Protein AF-A0A1Y1M6B6-F1 (afdb_monomer)

Structure (mmCIF, N/CA/C/O backbone):
data_AF-A0A1Y1M6B6-F1
#
_entry.id   AF-A0A1Y1M6B6-F1
#
loop_
_atom_site.group_PDB
_atom_site.id
_atom_site.type_symbol
_atom_site.label_atom_id
_atom_site.label_alt_id
_atom_site.label_comp_id
_atom_site.label_asym_id
_atom_site.label_entity_id
_atom_site.label_seq_id
_atom_site.pdbx_PDB_ins_code
_atom_site.Cartn_x
_atom_site.Cartn_y
_atom_site.Cartn_z
_atom_site.occupancy
_atom_site.B_iso_or_equiv
_atom_site.auth_seq_id
_atom_site.auth_comp_id
_atom_site.auth_asym_id
_atom_site.auth_atom_id
_atom_site.pdbx_PDB_model_num
ATOM 1 N N . ALA A 1 1 ? 0.554 -7.345 11.370 1.00 62.19 1 ALA A N 1
ATOM 2 C CA . ALA A 1 1 ? -0.057 -7.964 10.173 1.00 62.19 1 ALA A CA 1
ATOM 3 C C . ALA A 1 1 ? -1.518 -8.320 10.445 1.00 62.19 1 ALA A C 1
ATOM 5 O O . ALA A 1 1 ? -2.367 -7.979 9.634 1.00 62.19 1 ALA A O 1
ATOM 6 N N . GLU A 1 2 ? -1.803 -8.865 11.628 1.00 80.81 2 GLU A N 1
ATOM 7 C CA . GLU A 1 2 ? -3.117 -9.325 12.109 1.00 80.81 2 GLU A CA 1
ATOM 8 C C . GLU A 1 2 ? -4.292 -8.359 11.904 1.00 80.81 2 GLU A C 1
ATOM 10 O O . GLU A 1 2 ? -5.318 -8.772 11.378 1.00 80.81 2 GLU A O 1
ATOM 15 N N . VAL A 1 3 ? -4.135 -7.061 12.201 1.00 86.25 3 VAL A N 1
ATOM 16 C CA . VAL A 1 3 ? -5.210 -6.061 12.009 1.00 86.25 3 VAL A CA 1
ATOM 17 C C . VAL A 1 3 ? -5.764 -6.062 10.581 1.00 86.25 3 VAL A C 1
ATOM 19 O O . VAL A 1 3 ? -6.966 -5.923 10.380 1.00 86.25 3 VAL A O 1
ATOM 22 N N . ASN A 1 4 ? -4.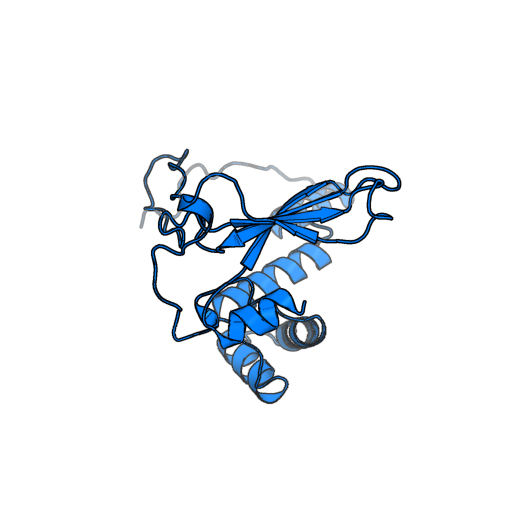896 -6.218 9.574 1.00 90.19 4 ASN A N 1
ATOM 23 C CA . ASN A 1 4 ? -5.351 -6.258 8.186 1.00 90.19 4 ASN A CA 1
ATOM 24 C C . ASN A 1 4 ? -5.811 -7.649 7.743 1.00 90.19 4 ASN A C 1
ATOM 26 O O . ASN A 1 4 ? -6.546 -7.719 6.767 1.00 90.19 4 ASN A O 1
ATOM 30 N N . SER A 1 5 ? -5.437 -8.723 8.443 1.00 89.19 5 SER A N 1
ATOM 31 C CA . SER A 1 5 ? -6.024 -10.048 8.216 1.00 89.19 5 SER A CA 1
ATOM 32 C C . SER A 1 5 ? -7.504 -10.050 8.600 1.00 89.19 5 SER A C 1
ATOM 34 O O . SER A 1 5 ? -8.328 -10.435 7.779 1.00 89.19 5 SER A O 1
ATOM 36 N N . PHE A 1 6 ? -7.835 -9.514 9.783 1.00 91.25 6 PHE A N 1
ATOM 37 C CA . PHE A 1 6 ? -9.220 -9.268 10.204 1.00 91.25 6 PHE A CA 1
ATOM 38 C C . PHE A 1 6 ? -9.939 -8.356 9.200 1.00 91.25 6 PHE A C 1
ATOM 40 O O . PHE A 1 6 ? -10.908 -8.755 8.571 1.00 91.25 6 PHE A O 1
ATOM 47 N N . ALA A 1 7 ? -9.358 -7.186 8.907 1.00 92.56 7 ALA A N 1
ATOM 48 C CA . ALA A 1 7 ? -9.945 -6.244 7.954 1.00 92.56 7 ALA A CA 1
ATOM 49 C C . ALA A 1 7 ? -10.243 -6.843 6.571 1.00 92.56 7 ALA A C 1
ATOM 51 O O . ALA A 1 7 ? -11.241 -6.493 5.944 1.00 92.56 7 ALA A O 1
ATOM 52 N N . LYS A 1 8 ? -9.366 -7.726 6.078 1.00 92.31 8 LYS A N 1
ATOM 53 C CA . LYS A 1 8 ? -9.531 -8.396 4.786 1.00 92.31 8 LYS A CA 1
ATOM 54 C C . LYS A 1 8 ? -10.763 -9.299 4.775 1.00 92.31 8 LYS A C 1
ATOM 56 O O . LYS A 1 8 ? -11.469 -9.282 3.771 1.00 92.31 8 LYS A O 1
ATOM 61 N N . ALA A 1 9 ? -11.006 -10.049 5.850 1.00 91.19 9 ALA A N 1
ATOM 62 C CA . ALA A 1 9 ? -12.159 -10.941 5.970 1.00 91.19 9 ALA A CA 1
ATOM 63 C C . ALA A 1 9 ? -13.484 -10.163 5.999 1.00 91.19 9 ALA A C 1
ATOM 65 O O . ALA A 1 9 ? -14.456 -10.572 5.375 1.00 91.19 9 ALA A O 1
ATOM 66 N N . ASP A 1 10 ? -13.484 -8.991 6.630 1.00 92.38 10 ASP A N 1
ATOM 67 C CA . ASP A 1 10 ? -14.667 -8.140 6.785 1.00 92.38 10 ASP A CA 1
ATOM 68 C C . ASP A 1 10 ? -14.803 -7.046 5.705 1.00 92.38 10 ASP A C 1
ATOM 70 O O . ASP A 1 10 ? -15.591 -6.108 5.836 1.00 92.38 10 ASP A O 1
ATOM 74 N N . GLY A 1 11 ? -14.020 -7.119 4.623 1.00 92.06 11 GLY A N 1
ATOM 75 C CA . GLY A 1 11 ? -14.162 -6.237 3.460 1.00 92.06 11 GLY A CA 1
ATOM 76 C C . GLY A 1 11 ? -13.746 -4.776 3.685 1.00 92.06 11 GLY A C 1
ATOM 77 O O . GLY A 1 11 ? -14.210 -3.878 2.975 1.00 92.06 11 GLY A O 1
ATOM 78 N N . PHE A 1 12 ? -12.862 -4.491 4.641 1.00 91.62 12 PHE A N 1
ATOM 79 C CA . PHE A 1 12 ? -12.286 -3.158 4.835 1.00 91.62 12 PHE A CA 1
ATOM 80 C C . PHE A 1 12 ? -10.756 -3.160 4.785 1.00 91.62 12 PHE A C 1
ATOM 82 O O . PHE A 1 12 ? -10.093 -4.190 4.756 1.00 91.62 12 PHE A O 1
ATOM 89 N N . GLY A 1 13 ? -10.156 -1.971 4.716 1.00 94.00 13 GLY A N 1
ATOM 90 C CA . GLY A 1 13 ? -8.705 -1.796 4.731 1.00 94.00 13 GLY A CA 1
ATOM 91 C C . GLY A 1 13 ? -8.300 -0.789 5.796 1.00 94.00 13 GLY A C 1
ATOM 92 O O . GLY A 1 13 ? -8.822 0.330 5.815 1.00 94.00 13 GLY A O 1
ATOM 93 N N . ILE A 1 14 ? -7.346 -1.157 6.653 1.00 95.12 14 ILE A N 1
ATOM 94 C CA . ILE A 1 14 ? -6.815 -0.276 7.696 1.00 95.12 14 ILE A CA 1
ATOM 95 C C . ILE A 1 14 ? -5.382 0.122 7.351 1.00 95.12 14 ILE A C 1
ATOM 97 O O . ILE A 1 14 ? -4.502 -0.707 7.105 1.00 95.12 14 ILE A O 1
ATOM 101 N N . ILE A 1 15 ? -5.121 1.426 7.374 1.00 94.50 15 ILE A N 1
ATOM 102 C CA . ILE A 1 15 ? -3.781 1.985 7.216 1.00 94.50 15 ILE A CA 1
ATOM 103 C C . ILE A 1 15 ? -3.341 2.693 8.493 1.00 94.50 15 ILE A C 1
ATOM 105 O O . ILE A 1 15 ? -4.130 3.326 9.192 1.00 94.50 15 ILE A O 1
ATOM 109 N N . LYS A 1 16 ? -2.042 2.618 8.766 1.00 93.69 16 LYS A N 1
ATOM 110 C CA . LYS A 1 16 ? -1.377 3.436 9.778 1.00 93.69 16 LYS A CA 1
ATOM 111 C C . LYS A 1 16 ? -1.139 4.828 9.193 1.00 93.69 16 LYS A C 1
ATOM 113 O O . LYS A 1 16 ? -0.497 4.941 8.149 1.00 93.69 16 LYS A O 1
ATOM 118 N N . ALA A 1 17 ? -1.689 5.859 9.828 1.00 90.62 17 ALA A N 1
ATOM 119 C CA . ALA A 1 17 ? -1.617 7.240 9.353 1.00 90.62 17 ALA A CA 1
ATOM 120 C C . ALA A 1 17 ? -0.435 7.984 9.970 1.00 90.62 17 ALA A C 1
ATOM 122 O O . ALA A 1 17 ? 0.520 8.323 9.281 1.00 90.62 17 ALA A O 1
ATOM 123 N N . ASN A 1 18 ? -0.502 8.177 11.286 1.00 88.75 18 ASN A N 1
ATOM 124 C CA . ASN A 1 18 ? 0.493 8.881 12.078 1.00 88.75 18 ASN A CA 1
ATOM 125 C C . ASN A 1 18 ? 0.968 7.955 13.191 1.00 88.75 18 ASN A C 1
ATOM 127 O O . ASN A 1 18 ? 0.197 7.138 13.703 1.00 88.75 18 ASN A O 1
ATOM 131 N N . GLY A 1 19 ? 2.231 8.086 13.568 1.00 89.62 19 GLY A N 1
ATOM 132 C CA . GLY A 1 19 ? 2.802 7.296 14.638 1.00 89.62 19 GLY A CA 1
ATOM 133 C C . GLY A 1 19 ? 3.995 7.976 15.268 1.00 89.62 19 GLY A C 1
ATOM 134 O O . GLY A 1 19 ? 4.810 8.551 14.556 1.00 89.62 19 GLY A O 1
ATOM 135 N N . VAL A 1 20 ? 4.090 7.878 16.585 1.00 90.88 20 VAL A N 1
ATOM 136 C CA . VAL A 1 20 ? 5.253 8.289 17.364 1.00 90.88 20 VAL A CA 1
ATOM 137 C C . VAL A 1 20 ? 5.533 7.149 18.332 1.00 90.88 20 VAL A C 1
ATOM 139 O O . VAL A 1 20 ? 4.656 6.783 19.109 1.00 90.88 20 VAL A O 1
ATOM 142 N N . ILE A 1 21 ? 6.725 6.566 18.265 1.00 88.94 21 ILE A N 1
ATOM 143 C CA . ILE A 1 21 ? 7.193 5.605 19.265 1.00 88.94 21 ILE A CA 1
ATOM 144 C C . ILE A 1 21 ? 8.262 6.314 20.076 1.00 88.94 21 ILE A C 1
ATOM 146 O O . ILE A 1 21 ? 9.198 6.866 19.497 1.00 88.94 21 ILE A O 1
ATOM 150 N N . ARG A 1 22 ? 8.109 6.315 21.394 1.00 88.44 22 ARG A N 1
ATOM 151 C CA . ARG A 1 22 ? 9.087 6.862 22.328 1.00 88.44 22 ARG A CA 1
ATOM 152 C C . ARG A 1 22 ? 9.243 5.879 23.487 1.00 88.44 22 ARG A C 1
ATOM 154 O O . ARG A 1 22 ? 8.292 5.721 24.250 1.00 88.44 22 ARG A O 1
ATOM 161 N N . PRO A 1 23 ? 10.387 5.187 23.603 1.00 83.25 23 PRO A N 1
ATOM 162 C CA . PRO A 1 23 ? 10.665 4.333 24.754 1.00 83.25 23 PRO A CA 1
ATOM 163 C C . PRO A 1 23 ? 10.562 5.130 26.061 1.00 83.25 23 PRO A C 1
ATOM 165 O O . PRO A 1 23 ? 11.016 6.270 26.116 1.00 83.25 23 PRO A O 1
ATOM 168 N N . GLY A 1 24 ? 9.926 4.560 27.088 1.00 83.19 24 GLY A N 1
ATOM 169 C CA . GLY A 1 24 ? 9.744 5.215 28.394 1.00 83.19 24 GLY A CA 1
ATOM 170 C C . GLY A 1 24 ? 8.811 6.434 28.396 1.00 83.19 24 GLY A C 1
ATOM 171 O O . GLY A 1 24 ? 8.630 7.067 29.430 1.00 83.19 24 GLY A O 1
ATOM 172 N N . GLN A 1 25 ? 8.202 6.775 27.258 1.00 91.25 25 GLN A N 1
ATOM 173 C CA . GLN A 1 25 ? 7.242 7.868 27.121 1.00 91.25 25 GLN A CA 1
ATOM 174 C C . GLN A 1 25 ? 5.982 7.382 26.400 1.00 91.25 25 GLN A C 1
ATOM 176 O O . GLN A 1 25 ? 5.893 6.254 25.913 1.00 91.25 25 GLN A O 1
ATOM 181 N N . ARG A 1 26 ? 4.994 8.273 26.282 1.00 90.69 26 ARG A N 1
ATOM 182 C CA . ARG A 1 26 ? 3.782 8.004 25.510 1.00 90.69 26 ARG A CA 1
ATOM 183 C C . ARG A 1 26 ? 4.120 7.680 24.054 1.00 90.69 26 ARG A C 1
ATOM 185 O O . ARG A 1 26 ? 4.584 8.537 23.297 1.00 90.69 26 ARG A O 1
ATOM 192 N N . SER A 1 27 ? 3.792 6.458 23.655 1.00 93.38 27 SER A N 1
ATOM 193 C CA . SER A 1 27 ? 3.827 5.985 22.274 1.00 93.38 27 SER A CA 1
ATOM 194 C C . SER A 1 27 ? 2.412 5.930 21.706 1.00 93.38 27 SER A C 1
ATOM 196 O O . SER A 1 27 ? 1.447 5.646 22.411 1.00 93.38 27 SER A O 1
ATOM 198 N N . 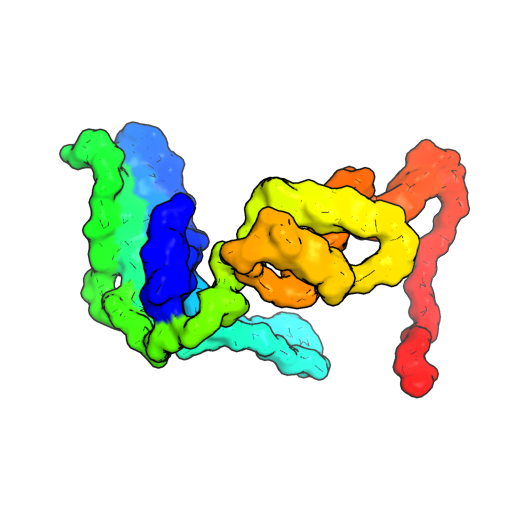ARG A 1 28 ? 2.257 6.242 20.420 1.00 93.81 28 ARG A N 1
ATOM 199 C CA . ARG A 1 28 ? 0.951 6.436 19.787 1.00 93.81 28 ARG A CA 1
ATOM 200 C C . ARG A 1 28 ? 0.957 6.034 18.325 1.00 93.81 28 ARG A C 1
ATOM 202 O O . ARG A 1 28 ? 1.838 6.440 17.571 1.00 93.81 28 ARG A O 1
ATOM 209 N N . TYR A 1 29 ? -0.106 5.368 17.895 1.00 94.00 29 TYR A N 1
ATOM 210 C CA . TYR A 1 29 ? -0.449 5.123 16.502 1.00 94.00 29 TYR A CA 1
ATOM 211 C C . TYR A 1 29 ? -1.882 5.517 16.203 1.00 94.00 29 TYR A C 1
ATOM 213 O O . TYR A 1 29 ? -2.784 5.273 16.991 1.00 94.00 29 TYR A O 1
ATOM 221 N N . VAL A 1 30 ? -2.102 6.079 15.020 1.00 95.56 30 VAL A N 1
ATOM 222 C CA . VAL A 1 30 ? -3.443 6.289 14.480 1.00 95.56 30 VAL A CA 1
ATOM 223 C C . VAL A 1 30 ? -3.669 5.292 13.358 1.00 95.56 30 VAL A C 1
ATOM 225 O O . VAL A 1 30 ? -2.985 5.335 12.330 1.00 95.56 30 VAL A O 1
ATOM 228 N N . PHE A 1 31 ? -4.650 4.422 13.555 1.00 95.31 31 PHE A N 1
ATOM 229 C CA . PHE A 1 31 ? -5.209 3.577 12.513 1.00 95.31 31 PHE A CA 1
ATOM 230 C C . PHE A 1 31 ? -6.406 4.287 11.896 1.00 95.31 31 PHE A C 1
ATOM 232 O O . PHE A 1 31 ? -7.209 4.891 12.600 1.00 95.31 31 PHE A O 1
ATOM 239 N N . GLN A 1 32 ? -6.525 4.242 10.577 1.00 96.12 32 GLN A N 1
ATOM 240 C CA . GLN A 1 32 ? -7.644 4.848 9.865 1.00 96.12 32 GLN A CA 1
ATOM 241 C C . GLN A 1 32 ? -8.031 4.011 8.653 1.00 96.12 32 GLN A C 1
ATOM 243 O O . GLN A 1 32 ? -7.261 3.169 8.184 1.00 96.12 32 GLN A O 1
ATOM 248 N N . CYS A 1 33 ? -9.207 4.298 8.111 1.00 95.56 33 CYS A N 1
ATOM 249 C CA . CYS A 1 33 ? -9.694 3.658 6.901 1.00 95.56 33 CYS A CA 1
ATOM 250 C C . CYS A 1 33 ? -8.760 3.966 5.717 1.00 95.56 33 CYS A C 1
ATOM 252 O O . CYS A 1 33 ? -8.285 5.092 5.548 1.00 95.56 33 CYS A O 1
ATOM 254 N N . ASP A 1 34 ? -8.512 3.002 4.836 1.00 94.44 34 ASP A N 1
ATOM 255 C CA . ASP A 1 34 ? -7.701 3.222 3.634 1.00 94.44 34 ASP A CA 1
ATOM 256 C C . ASP A 1 34 ? -8.360 4.175 2.612 1.00 94.44 34 ASP A C 1
ATOM 258 O O . ASP A 1 34 ? -7.677 4.703 1.724 1.00 94.44 34 ASP A O 1
ATOM 262 N N . ARG A 1 35 ? -9.666 4.436 2.776 1.00 94.69 35 ARG A N 1
ATOM 263 C CA . ARG A 1 35 ? -10.469 5.444 2.061 1.00 94.69 35 ARG A CA 1
ATOM 264 C C . ARG A 1 35 ? -10.614 6.769 2.828 1.00 94.69 35 ARG A C 1
ATOM 266 O O . ARG A 1 35 ? -11.416 7.613 2.427 1.00 94.69 35 ARG A O 1
ATOM 273 N N . TYR A 1 36 ? -9.836 6.976 3.897 1.00 95.69 36 TYR A N 1
ATOM 274 C CA . TYR A 1 36 ? -9.952 8.137 4.785 1.00 95.69 36 TYR A CA 1
ATOM 275 C C . TYR A 1 36 ? -9.718 9.497 4.099 1.00 95.69 36 TYR A C 1
ATOM 277 O O . TYR A 1 36 ? -8.732 9.729 3.374 1.00 95.69 36 TYR A O 1
ATOM 285 N N . GLY A 1 37 ? -10.590 10.441 4.448 1.00 94.25 37 GLY A N 1
ATOM 286 C CA . GLY A 1 37 ? -10.590 11.832 4.018 1.00 94.25 37 GLY A CA 1
ATOM 287 C C . GLY A 1 37 ? -11.094 12.013 2.592 1.00 94.25 37 GLY A C 1
ATOM 288 O O . GLY A 1 37 ? -11.628 11.096 1.979 1.00 94.25 37 GLY A O 1
ATOM 289 N N . THR A 1 38 ? -10.901 13.208 2.048 1.00 92.56 38 THR A N 1
ATOM 290 C CA . THR A 1 38 ? -11.284 13.563 0.678 1.00 92.56 38 THR A CA 1
ATOM 291 C C . THR A 1 38 ? -10.075 13.582 -0.254 1.00 92.56 38 THR A C 1
ATOM 293 O O . THR A 1 38 ? -8.908 13.590 0.170 1.00 92.56 38 THR A O 1
ATOM 296 N N . GLN A 1 39 ? -10.345 13.533 -1.558 1.00 87.31 39 GLN A N 1
ATOM 297 C CA . GLN A 1 39 ? -9.323 13.750 -2.572 1.00 87.31 39 GLN A CA 1
ATOM 298 C C . GLN A 1 39 ? -8.689 15.132 -2.378 1.00 87.31 39 GLN A C 1
ATOM 300 O O . GLN A 1 39 ? -9.385 16.139 -2.336 1.00 87.31 39 GLN A O 1
ATOM 305 N N . ARG A 1 40 ? -7.353 15.180 -2.285 1.00 83.56 40 ARG A N 1
ATOM 306 C CA . ARG A 1 40 ? -6.637 16.461 -2.274 1.00 83.56 40 ARG A CA 1
ATOM 307 C C . ARG A 1 40 ? -6.782 17.142 -3.642 1.00 83.56 40 ARG A C 1
ATOM 309 O O . ARG A 1 40 ? -6.619 16.426 -4.643 1.00 83.56 40 ARG A O 1
ATOM 316 N N . PRO A 1 41 ? -6.993 18.471 -3.686 1.00 81.44 41 PRO A N 1
ATOM 317 C CA . PRO A 1 41 ? -6.946 19.238 -4.925 1.00 81.44 41 PRO A CA 1
ATOM 318 C C . PRO A 1 41 ? -5.652 18.953 -5.693 1.00 81.44 41 PRO A C 1
ATOM 320 O O . PRO A 1 41 ? -4.591 18.730 -5.095 1.00 81.44 41 PRO A O 1
ATOM 323 N N . GLY A 1 42 ? -5.748 18.887 -7.021 1.00 78.75 42 GLY A N 1
ATOM 324 C CA . GLY A 1 42 ? -4.567 18.773 -7.872 1.00 78.75 42 GLY A CA 1
ATOM 325 C C . GLY A 1 42 ? -3.760 20.071 -7.827 1.00 78.75 42 GLY A C 1
ATOM 326 O O . GLY A 1 42 ? -4.348 21.141 -7.795 1.00 78.75 42 GLY A O 1
ATOM 327 N N . ARG A 1 43 ? -2.424 19.972 -7.823 1.00 80.50 43 ARG A N 1
ATOM 328 C CA . ARG A 1 43 ? -1.523 21.134 -7.972 1.00 80.50 43 ARG A CA 1
ATOM 329 C C . ARG A 1 43 ? -1.017 21.336 -9.407 1.00 80.50 43 ARG A C 1
ATOM 331 O O . ARG A 1 43 ? -0.246 22.248 -9.650 1.00 80.50 43 ARG A O 1
ATOM 338 N N . GLY A 1 44 ? -1.372 20.436 -10.326 1.00 78.81 44 GLY A N 1
ATOM 339 C CA . GLY A 1 44 ? -0.955 20.509 -11.729 1.00 78.81 44 GLY A CA 1
ATOM 340 C C . GLY A 1 44 ? -1.990 21.215 -12.602 1.00 78.81 44 GLY A C 1
ATOM 341 O O . GLY A 1 44 ? -3.087 21.509 -12.136 1.00 78.81 44 GLY A O 1
ATOM 342 N N . ALA A 1 45 ? -1.674 21.366 -13.889 1.00 80.38 45 ALA A N 1
ATOM 343 C CA . ALA A 1 45 ? -2.468 22.073 -14.903 1.00 80.38 45 ALA A CA 1
ATOM 344 C C . ALA A 1 45 ? -3.872 21.491 -15.206 1.00 80.38 45 ALA A C 1
ATOM 346 O O . ALA A 1 45 ? -4.493 21.853 -16.194 1.00 80.38 45 ALA A O 1
ATOM 347 N N . GLY A 1 46 ? -4.381 20.540 -14.417 1.00 78.06 46 GLY A N 1
ATOM 348 C CA . GLY A 1 46 ? -5.741 20.008 -14.575 1.00 78.06 46 GLY A CA 1
ATOM 349 C C . GLY A 1 46 ? -5.980 19.103 -15.792 1.00 78.06 46 GLY A C 1
ATOM 350 O O . GLY A 1 46 ? -7.040 18.487 -15.860 1.00 78.06 46 GLY A O 1
ATOM 351 N N . ILE A 1 47 ? -4.992 18.931 -16.682 1.00 80.88 47 ILE A N 1
ATOM 352 C CA . ILE A 1 47 ? -5.087 18.152 -17.937 1.00 80.88 47 ILE A CA 1
ATOM 353 C C . ILE A 1 47 ? -5.635 16.731 -17.710 1.00 80.88 47 ILE A C 1
ATOM 355 O O . ILE A 1 47 ? -6.383 16.199 -18.525 1.00 80.88 47 ILE A O 1
ATOM 359 N N . ARG A 1 48 ? -5.312 16.103 -16.570 1.00 77.06 48 ARG A N 1
ATOM 360 C CA . ARG A 1 48 ? -5.839 14.784 -16.197 1.00 77.06 48 ARG A CA 1
ATOM 361 C C . ARG A 1 48 ? -6.655 14.846 -14.912 1.00 77.06 48 ARG A C 1
ATOM 363 O O . ARG A 1 48 ? -6.128 15.182 -13.849 1.00 77.06 48 ARG A O 1
ATOM 370 N N . LYS A 1 49 ? -7.901 14.359 -14.967 1.00 73.75 49 LYS A N 1
ATOM 371 C CA . LYS A 1 49 ? -8.703 14.086 -13.764 1.00 73.75 49 LYS A CA 1
ATOM 372 C C . LYS A 1 49 ? -8.010 13.024 -12.907 1.00 73.75 49 LYS A C 1
ATOM 374 O O . LYS A 1 49 ? -7.871 11.860 -13.295 1.00 73.75 49 LYS A O 1
ATOM 379 N N . ARG A 1 50 ? -7.567 13.423 -11.714 1.00 76.44 50 ARG A N 1
ATOM 380 C CA . ARG A 1 50 ? -6.996 12.505 -10.726 1.00 76.44 50 ARG A CA 1
ATOM 381 C C . ARG A 1 50 ? -8.113 11.631 -10.160 1.00 76.44 50 ARG A C 1
ATOM 383 O O . ARG A 1 50 ? -9.060 12.154 -9.586 1.00 76.44 50 ARG A O 1
ATOM 390 N N . LYS A 1 51 ? -7.979 10.310 -10.291 1.00 81.31 51 LYS A N 1
ATOM 391 C CA . LYS A 1 51 ? -8.843 9.345 -9.600 1.00 81.31 51 LYS A CA 1
ATOM 392 C C . LYS A 1 51 ? -8.302 9.112 -8.185 1.00 81.31 51 LYS A C 1
ATOM 394 O O . LYS A 1 51 ? -7.103 8.886 -8.011 1.00 81.31 51 LYS A O 1
ATOM 399 N N . SER A 1 52 ? -9.173 9.155 -7.183 1.00 85.94 52 SER A N 1
ATOM 400 C CA . SER A 1 52 ? -8.856 8.853 -5.785 1.00 85.94 52 SER A CA 1
ATOM 401 C C . SER A 1 52 ? -9.829 7.810 -5.252 1.00 85.94 52 SER A C 1
ATOM 403 O O . SER A 1 52 ? -11.001 7.822 -5.600 1.00 85.94 52 SER A O 1
ATOM 405 N N . ARG A 1 53 ? -9.345 6.923 -4.379 1.00 88.12 53 ARG A N 1
ATOM 406 C CA . ARG A 1 53 ? -10.183 5.940 -3.661 1.00 88.12 53 ARG A CA 1
ATOM 407 C C . ARG A 1 53 ? -10.818 6.518 -2.394 1.00 88.12 53 ARG A C 1
ATOM 409 O O . ARG A 1 53 ? -11.595 5.849 -1.726 1.00 88.12 53 ARG A O 1
ATOM 4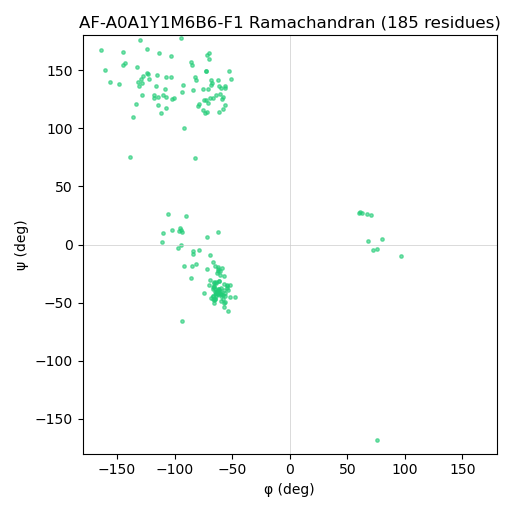16 N N . LYS A 1 54 ? -10.406 7.727 -2.018 1.00 92.44 54 LYS A N 1
ATOM 417 C CA . LYS A 1 54 ? -10.883 8.418 -0.826 1.00 92.44 54 LYS A CA 1
ATOM 418 C C . LYS A 1 54 ? -12.360 8.775 -0.975 1.00 92.44 54 LYS A C 1
ATOM 420 O O . LYS A 1 54 ? -12.707 9.432 -1.951 1.00 92.44 54 LYS A O 1
ATOM 425 N N . SER A 1 55 ? -13.183 8.376 -0.010 1.00 92.88 55 SER A N 1
ATOM 426 C CA . SER A 1 55 ? -14.648 8.514 -0.049 1.00 92.88 55 SER A CA 1
ATOM 427 C C . SER A 1 55 ? -15.194 9.554 0.932 1.00 92.88 55 SER A C 1
ATOM 429 O O . SER A 1 55 ? -16.391 9.586 1.193 1.00 92.88 55 SER A O 1
ATOM 431 N N . GLY A 1 56 ? -14.330 10.354 1.558 1.00 94.75 56 GLY A N 1
ATOM 432 C CA . GLY A 1 56 ? -14.721 11.222 2.671 1.00 94.75 56 GLY A CA 1
ATOM 433 C C . GLY A 1 56 ? -14.816 10.497 4.015 1.00 94.75 56 GLY A C 1
ATOM 434 O O . GLY A 1 56 ? -15.185 11.126 4.999 1.00 94.75 56 GLY A O 1
ATOM 435 N N . CYS A 1 57 ? -14.455 9.209 4.083 1.00 95.81 57 CYS A N 1
ATOM 436 C CA . CYS A 1 57 ? -14.515 8.425 5.316 1.00 95.81 57 CYS A CA 1
ATOM 437 C C . CYS A 1 57 ? -13.700 9.086 6.435 1.00 95.81 57 CYS A C 1
ATOM 439 O O . CYS A 1 57 ? -12.564 9.511 6.213 1.00 95.81 57 CYS A O 1
ATOM 441 N N . GLN A 1 58 ? -14.267 9.164 7.638 1.00 96.62 58 GLN A N 1
ATOM 442 C CA . GLN A 1 58 ? -13.611 9.767 8.800 1.00 96.62 58 GLN A CA 1
ATOM 443 C C . GLN A 1 58 ? -13.233 8.743 9.870 1.00 96.62 58 GLN A C 1
ATOM 445 O O . GLN A 1 58 ? -12.654 9.142 10.881 1.00 96.62 58 GLN A O 1
ATOM 450 N N . TRP A 1 59 ? -13.491 7.451 9.639 1.00 96.56 59 TRP A N 1
ATOM 451 C CA . TRP A 1 59 ? -13.174 6.396 10.595 1.00 96.56 59 TRP A CA 1
ATOM 452 C C . TRP A 1 59 ? -11.680 6.364 10.929 1.00 96.56 59 TRP A C 1
ATOM 454 O O . TRP A 1 59 ? -10.828 6.269 10.030 1.00 96.56 59 TRP A O 1
ATOM 464 N N . LYS A 1 60 ? -11.377 6.439 12.227 1.00 96.44 60 LYS A N 1
ATOM 465 C CA . LYS A 1 60 ? -10.036 6.256 12.782 1.00 96.44 60 LYS A CA 1
ATOM 466 C C . LYS A 1 60 ? -10.099 5.920 14.269 1.00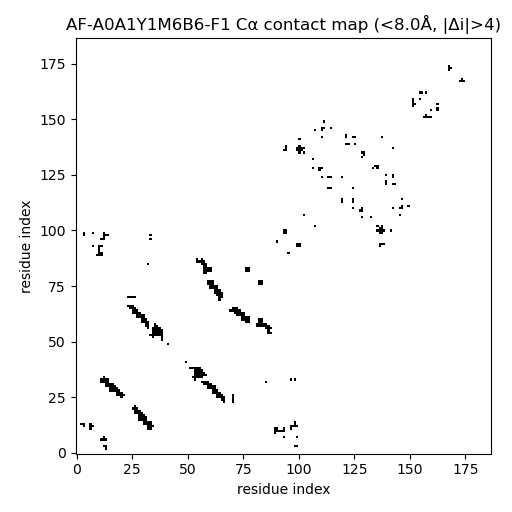 96.44 60 LYS A C 1
ATOM 468 O O . LYS A 1 60 ? -10.958 6.410 14.997 1.00 96.44 60 LYS A O 1
ATOM 473 N N . ILE A 1 61 ? -9.114 5.163 14.724 1.00 95.81 61 ILE A N 1
ATOM 474 C CA . ILE A 1 61 ? -8.920 4.770 16.119 1.00 95.81 61 ILE A CA 1
ATOM 475 C C . ILE A 1 61 ? -7.462 5.007 16.509 1.00 95.81 61 ILE A C 1
ATOM 477 O O . ILE A 1 61 ? -6.572 5.024 15.648 1.00 95.81 61 ILE A O 1
ATOM 481 N N . VAL A 1 62 ? -7.205 5.250 17.791 1.00 95.44 62 VAL A N 1
ATOM 482 C CA . VAL A 1 62 ? -5.846 5.435 18.293 1.00 95.44 62 VAL A CA 1
ATOM 483 C C . VAL A 1 62 ? -5.417 4.229 19.119 1.00 95.44 62 VAL A C 1
ATOM 485 O O . VAL A 1 62 ? -6.174 3.755 19.955 1.00 95.44 62 VAL A O 1
ATOM 488 N N . ALA A 1 63 ? -4.208 3.732 18.873 1.00 94.62 63 ALA A N 1
ATOM 489 C CA . ALA A 1 63 ? -3.516 2.821 19.772 1.00 94.62 63 ALA A CA 1
ATOM 490 C C . ALA A 1 63 ? -2.465 3.620 20.542 1.00 94.62 63 ALA A C 1
ATOM 492 O O . ALA A 1 63 ? -1.641 4.293 19.922 1.00 94.62 63 ALA A O 1
ATOM 493 N N . GLU A 1 64 ? -2.492 3.579 21.867 1.00 93.94 64 GLU A N 1
ATOM 494 C CA . GLU A 1 64 ? -1.568 4.321 22.723 1.00 93.94 64 GLU A CA 1
ATOM 495 C C . GLU A 1 64 ? -0.974 3.405 23.785 1.00 93.94 64 GLU A C 1
ATOM 497 O O . GLU A 1 64 ? -1.688 2.607 24.388 1.00 93.94 64 GLU A O 1
ATOM 502 N N . ALA A 1 65 ? 0.329 3.535 24.002 1.00 93.50 65 ALA A N 1
ATOM 503 C CA . ALA A 1 65 ? 1.045 2.925 25.109 1.00 93.50 65 ALA A CA 1
ATOM 504 C C . ALA A 1 65 ? 1.555 4.048 26.012 1.00 93.50 65 ALA A C 1
ATOM 506 O O . ALA A 1 65 ? 2.177 5.003 25.534 1.00 93.50 65 ALA A O 1
ATOM 507 N N . LEU A 1 66 ? 1.229 3.958 27.295 1.00 91.31 66 LEU A N 1
ATOM 508 C CA . LEU A 1 66 ? 1.427 5.006 28.286 1.00 91.31 66 LEU A CA 1
ATOM 509 C C . LEU A 1 66 ? 2.418 4.510 29.350 1.00 91.31 66 LEU A C 1
ATOM 511 O O . LEU A 1 66 ? 2.299 3.374 29.794 1.00 91.31 66 LEU A O 1
ATOM 515 N N . PRO A 1 67 ? 3.405 5.297 29.798 1.00 89.75 67 PRO A N 1
ATOM 516 C CA . PRO A 1 67 ? 4.268 4.862 30.899 1.00 89.75 67 PRO A CA 1
ATOM 517 C C . PRO A 1 67 ? 3.461 4.470 32.143 1.00 89.75 67 PRO A C 1
ATOM 519 O O . PRO A 1 67 ? 3.780 3.484 32.801 1.00 89.75 67 PRO A O 1
ATOM 522 N N . GLU A 1 68 ? 2.355 5.177 32.389 1.00 89.00 68 GLU A N 1
ATOM 523 C CA . GLU A 1 68 ? 1.458 4.969 33.525 1.00 89.00 68 GLU A CA 1
ATOM 524 C C . GLU A 1 68 ? 0.775 3.592 33.520 1.00 89.00 68 GLU A C 1
ATOM 526 O O . GLU A 1 68 ? 0.405 3.097 34.579 1.00 89.00 68 GLU A O 1
ATOM 531 N N . ASN A 1 69 ? 0.618 2.949 32.354 1.00 87.25 69 ASN A N 1
ATOM 532 C CA . ASN A 1 69 ? 0.049 1.601 32.238 1.00 87.25 69 ASN A CA 1
ATOM 533 C C . ASN A 1 69 ? 1.110 0.528 31.943 1.00 87.25 69 ASN A C 1
ATOM 535 O O . ASN A 1 69 ? 0.816 -0.483 31.304 1.00 87.25 69 ASN A O 1
ATOM 539 N N . GLY A 1 70 ? 2.361 0.773 32.344 1.00 86.94 70 GLY A N 1
ATOM 540 C CA . GLY A 1 70 ? 3.470 -0.142 32.077 1.00 86.94 70 GLY A CA 1
ATOM 541 C C . GLY A 1 70 ? 3.824 -0.237 30.591 1.00 86.94 70 GLY A C 1
ATOM 542 O O . GLY A 1 70 ? 4.342 -1.254 30.141 1.00 86.94 70 GLY A O 1
ATOM 543 N N . SER A 1 71 ? 3.535 0.807 29.805 1.00 86.81 71 SER A N 1
ATOM 544 C CA . SER A 1 71 ? 3.708 0.830 28.344 1.00 86.81 71 SER A CA 1
ATOM 545 C C . SER A 1 71 ? 2.888 -0.229 27.595 1.00 86.81 71 SER A C 1
ATOM 547 O O . SER A 1 71 ? 3.246 -0.630 26.484 1.00 86.81 71 SER A O 1
ATOM 549 N N . GLN A 1 72 ? 1.757 -0.660 28.159 1.00 91.50 72 GLN A N 1
ATOM 550 C CA . GLN A 1 72 ? 0.834 -1.569 27.490 1.00 91.50 72 GLN A CA 1
ATOM 551 C C . GLN A 1 72 ? 0.020 -0.834 26.415 1.00 91.50 72 GLN A C 1
ATOM 553 O O . GLN A 1 72 ? -0.537 0.243 26.644 1.00 91.50 72 GLN A O 1
ATOM 558 N N . TRP A 1 73 ? -0.098 -1.431 25.227 1.00 91.56 73 TRP A N 1
ATOM 559 C CA . TRP A 1 73 ? -0.914 -0.870 24.150 1.00 91.56 73 TRP A CA 1
ATOM 560 C C . TRP A 1 73 ? -2.407 -0.952 24.477 1.00 91.56 73 TRP A C 1
ATOM 562 O O . TRP A 1 73 ? -2.945 -2.027 24.720 1.00 91.56 73 TRP A O 1
ATOM 572 N N . THR A 1 74 ? -3.089 0.187 24.401 1.00 93.50 74 THR A N 1
ATOM 573 C CA . THR A 1 74 ? -4.543 0.314 24.555 1.00 93.50 74 THR A CA 1
ATOM 574 C C . THR A 1 74 ? -5.153 0.939 23.309 1.00 93.50 74 THR A C 1
ATOM 576 O O . THR A 1 74 ? -4.564 1.837 22.705 1.00 93.50 74 THR A O 1
ATOM 579 N N . LEU A 1 75 ? -6.336 0.473 22.906 1.00 93.75 75 LEU A N 1
ATOM 580 C CA . LEU A 1 75 ? -7.115 1.089 21.833 1.00 93.75 75 LEU A CA 1
ATOM 581 C C . LEU A 1 75 ? -8.117 2.074 22.427 1.00 93.75 75 LEU A C 1
ATOM 583 O O . LEU A 1 75 ? -8.841 1.753 23.365 1.00 93.75 75 LEU A O 1
ATOM 587 N N . ARG A 1 76 ? -8.167 3.283 21.871 1.00 93.25 76 ARG A N 1
ATOM 588 C CA . ARG A 1 76 ? -9.075 4.344 22.301 1.00 93.25 76 ARG A CA 1
ATOM 589 C C . ARG A 1 76 ? -9.791 4.960 21.111 1.00 93.25 76 ARG A C 1
ATOM 591 O O . ARG A 1 76 ? -9.205 5.224 20.057 1.00 93.25 76 ARG A O 1
ATOM 598 N N . HIS A 1 77 ? -11.070 5.239 21.311 1.00 94.25 77 HIS A N 1
ATOM 599 C CA . HIS A 1 77 ? -11.848 6.052 20.393 1.00 94.25 77 HIS A CA 1
ATOM 600 C C . HIS A 1 77 ? -11.444 7.525 20.508 1.00 94.25 77 HIS A C 1
ATOM 602 O O . HIS A 1 77 ? -11.045 8.005 21.569 1.00 94.25 77 HIS A O 1
ATOM 608 N N . PHE A 1 78 ? -11.556 8.263 19.405 1.00 92.88 78 PHE A N 1
ATOM 609 C CA . PHE A 1 78 ? -11.468 9.721 19.469 1.00 92.88 78 PHE A CA 1
ATOM 610 C C . PHE A 1 78 ? -12.749 10.292 20.099 1.00 92.88 78 PHE A C 1
ATOM 612 O O . PHE A 1 78 ? -13.812 9.724 19.860 1.00 92.88 78 PHE A O 1
ATOM 619 N N . PRO A 1 79 ? -12.696 11.437 20.806 1.00 92.81 79 PRO A N 1
ATOM 620 C CA . PRO A 1 79 ? -13.896 12.057 21.382 1.00 92.81 79 PRO A CA 1
ATOM 621 C C . PRO A 1 79 ? -14.976 12.377 20.339 1.00 92.81 79 PRO A C 1
ATOM 623 O O . PRO A 1 79 ? -16.167 12.268 20.600 1.00 92.81 79 PRO A O 1
ATOM 626 N N . ASN A 1 80 ? -14.557 12.740 19.125 1.00 94.38 80 ASN A N 1
ATOM 627 C CA . ASN A 1 80 ? -15.475 13.002 18.026 1.00 94.38 80 ASN A CA 1
ATOM 628 C C . ASN A 1 80 ? -16.033 11.689 17.449 1.00 94.38 80 ASN A C 1
ATOM 630 O O . ASN A 1 80 ? -15.300 10.907 16.832 1.00 94.38 80 ASN A O 1
ATOM 634 N N . THR A 1 81 ? -17.345 11.505 17.588 1.00 93.19 81 THR A N 1
ATOM 635 C CA . THR A 1 81 ? -18.103 10.320 17.155 1.00 93.19 81 THR A CA 1
ATOM 636 C C . THR A 1 81 ? -18.066 10.078 15.647 1.00 93.19 81 THR A C 1
ATOM 638 O O . THR A 1 81 ? -18.156 8.932 15.209 1.00 93.19 81 THR A O 1
ATOM 641 N N . LYS A 1 82 ? -17.800 11.107 14.826 1.00 92.94 82 LYS A N 1
ATOM 642 C CA . LYS A 1 82 ? -17.594 10.943 13.371 1.00 92.94 82 LYS A CA 1
ATOM 643 C C . LYS A 1 82 ? -16.435 9.998 13.033 1.00 92.94 82 LYS A C 1
ATOM 645 O O . LYS A 1 82 ? -16.354 9.488 11.920 1.00 92.94 82 LYS A O 1
ATOM 650 N N . HIS A 1 83 ? -15.519 9.767 13.974 1.00 95.88 83 HIS A N 1
ATOM 651 C CA . HIS A 1 83 ? -14.399 8.846 13.798 1.00 95.88 83 HIS A CA 1
ATOM 652 C C . HIS A 1 83 ? -14.737 7.384 14.095 1.00 95.88 83 HIS A C 1
ATOM 654 O O . HIS A 1 83 ? -13.888 6.524 13.873 1.00 95.88 83 HIS A O 1
ATOM 660 N N . HIS A 1 84 ? -15.940 7.089 14.587 1.00 94.56 84 HIS A N 1
ATOM 661 C CA . HIS A 1 84 ? -16.316 5.742 15.027 1.00 94.56 84 HIS A CA 1
ATOM 662 C C . HIS A 1 84 ? -16.973 4.925 13.918 1.00 94.56 84 HIS A C 1
ATOM 664 O O . HIS A 1 84 ? -16.998 3.703 14.006 1.00 94.56 84 HIS A O 1
ATOM 670 N N . GLN A 1 85 ? -17.463 5.578 12.861 1.00 92.69 85 GLN A N 1
ATOM 671 C CA . GLN A 1 85 ? -18.242 4.936 11.805 1.00 92.69 85 GLN A CA 1
ATOM 672 C C . GLN A 1 85 ? -17.622 5.128 10.419 1.00 92.69 85 GLN A C 1
ATOM 674 O O . GLN A 1 85 ? -17.029 6.163 10.100 1.00 92.69 85 GLN A O 1
ATOM 679 N N . HIS A 1 86 ? -17.788 4.110 9.577 1.00 94.12 86 HIS A N 1
ATOM 680 C CA . HIS A 1 86 ? -17.508 4.198 8.149 1.00 94.12 86 HIS A CA 1
ATOM 681 C C . HIS A 1 86 ? -18.696 4.830 7.420 1.00 94.12 86 HIS A C 1
ATOM 683 O O . HIS A 1 86 ? -19.846 4.559 7.741 1.00 94.12 86 HIS A O 1
ATOM 689 N N . ASN A 1 87 ? -18.419 5.631 6.389 1.00 94.75 87 ASN A N 1
ATOM 690 C CA . ASN A 1 87 ? -19.455 6.215 5.527 1.00 94.75 87 ASN A CA 1
ATOM 691 C C . ASN A 1 87 ? -19.712 5.394 4.251 1.00 94.75 87 ASN A C 1
ATOM 693 O O . ASN A 1 87 ? -20.277 5.895 3.283 1.00 94.75 87 ASN A O 1
ATOM 697 N N . HIS A 1 88 ? -19.214 4.163 4.208 1.00 93.50 88 HIS A N 1
ATOM 698 C CA . HIS A 1 88 ? -19.308 3.277 3.059 1.00 93.50 88 HIS A CA 1
ATOM 699 C C . HIS A 1 88 ? -19.473 1.838 3.539 1.00 93.50 88 HIS A C 1
ATOM 701 O O . HIS A 1 88 ? -19.014 1.481 4.624 1.00 93.50 88 HIS A O 1
ATOM 707 N N . LYS A 1 89 ? -20.080 1.004 2.694 1.00 93.94 89 LYS A N 1
ATOM 708 C CA . LYS A 1 89 ? -20.176 -0.437 2.933 1.00 93.94 89 LYS A CA 1
ATOM 709 C C . LYS A 1 89 ? -18.799 -1.114 2.791 1.00 93.94 89 LYS A C 1
ATOM 711 O O . LYS A 1 89 ? -17.907 -0.540 2.143 1.00 93.94 89 LYS A O 1
ATOM 716 N N . PRO A 1 90 ? -18.618 -2.312 3.371 1.00 94.56 90 PRO A N 1
ATOM 717 C CA . PRO A 1 90 ? -17.506 -3.195 3.037 1.00 94.56 90 PRO A CA 1
ATOM 718 C C . PRO A 1 90 ? -17.405 -3.464 1.529 1.00 94.56 90 PRO A C 1
ATOM 720 O O . PRO A 1 90 ? -18.408 -3.455 0.813 1.00 94.56 90 PRO A O 1
ATOM 723 N N . SER A 1 91 ? -16.189 -3.678 1.033 1.00 94.25 91 SER A N 1
ATOM 724 C CA . SER A 1 91 ? -15.947 -4.109 -0.346 1.00 94.25 91 SER A CA 1
ATOM 725 C C . SER A 1 91 ? -16.130 -5.617 -0.469 1.00 94.25 91 SER A C 1
ATOM 727 O O . SER A 1 91 ? -15.665 -6.356 0.390 1.00 94.25 91 SER A O 1
ATOM 729 N N . ALA A 1 92 ? -16.712 -6.066 -1.582 1.00 92.25 92 ALA A N 1
ATOM 730 C CA . ALA A 1 92 ? -16.837 -7.492 -1.890 1.00 92.25 92 ALA A CA 1
ATOM 731 C C . ALA A 1 92 ? -15.488 -8.164 -2.209 1.00 92.25 92 ALA A C 1
ATOM 733 O O . ALA A 1 92 ? -15.306 -9.342 -1.935 1.00 92.25 92 ALA A O 1
ATOM 734 N N . ASP A 1 93 ? -14.541 -7.414 -2.783 1.00 92.75 93 ASP A N 1
ATOM 735 C CA . ASP A 1 93 ? -13.230 -7.929 -3.179 1.00 92.75 93 ASP A CA 1
ATOM 736 C C . ASP A 1 93 ? -12.106 -7.222 -2.408 1.00 92.75 93 ASP A C 1
ATOM 738 O O . ASP A 1 93 ? -11.995 -5.987 -2.403 1.00 92.75 93 ASP A O 1
ATOM 742 N N . ALA A 1 94 ? -11.218 -8.016 -1.805 1.00 93.12 94 ALA A N 1
ATOM 743 C CA . ALA A 1 94 ? -10.009 -7.546 -1.141 1.00 93.12 94 ALA A CA 1
ATOM 744 C C . ALA A 1 94 ? -9.105 -6.727 -2.082 1.00 93.12 94 ALA A C 1
ATOM 746 O O . ALA A 1 94 ? -8.387 -5.829 -1.624 1.00 93.12 94 ALA A O 1
ATOM 747 N N . ALA A 1 95 ? -9.163 -6.966 -3.398 1.00 93.31 95 ALA A N 1
ATOM 748 C CA . ALA A 1 95 ? -8.406 -6.222 -4.399 1.00 93.31 95 ALA A CA 1
ATOM 749 C C . ALA A 1 95 ? -8.771 -4.728 -4.444 1.00 93.31 95 ALA A C 1
ATOM 751 O O . ALA A 1 95 ? -7.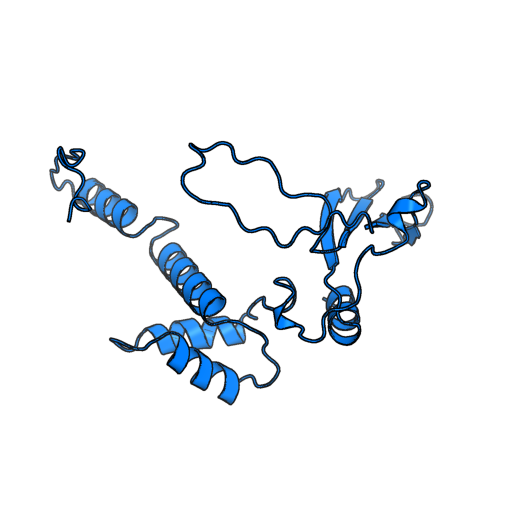959 -3.900 -4.876 1.00 93.31 95 ALA A O 1
ATOM 752 N N . ALA A 1 96 ? -9.938 -4.336 -3.922 1.00 92.94 96 ALA A N 1
ATOM 753 C CA . ALA A 1 96 ? -10.315 -2.931 -3.774 1.00 92.94 96 ALA A CA 1
ATOM 754 C C . ALA A 1 96 ? -9.375 -2.153 -2.826 1.00 92.94 96 ALA A C 1
ATOM 756 O O . ALA A 1 96 ? -9.268 -0.922 -2.914 1.00 92.94 96 ALA A O 1
ATOM 757 N N . HIS A 1 97 ? -8.656 -2.856 -1.945 1.00 94.19 97 HIS A N 1
ATOM 758 C CA . HIS A 1 97 ? -7.819 -2.277 -0.899 1.00 94.19 97 HIS A CA 1
ATOM 759 C C . HIS A 1 97 ? -6.327 -2.535 -1.179 1.00 94.19 97 HIS A C 1
ATOM 761 O O . HIS A 1 97 ? -5.850 -3.665 -1.092 1.00 94.19 97 HIS A O 1
ATOM 767 N N . PRO A 1 98 ? -5.510 -1.502 -1.475 1.00 93.38 98 PRO A N 1
ATOM 768 C CA . PRO A 1 98 ? -4.080 -1.679 -1.744 1.00 93.38 98 PRO A CA 1
ATOM 769 C C . PRO A 1 98 ? -3.281 -2.282 -0.590 1.00 93.38 98 PRO A C 1
ATOM 771 O O . PRO A 1 98 ? -2.200 -2.809 -0.829 1.00 93.38 98 PRO A O 1
ATOM 774 N N . VAL A 1 99 ? -3.767 -2.177 0.651 1.00 93.38 99 VAL A N 1
ATOM 775 C CA . VAL A 1 99 ? -3.100 -2.787 1.808 1.00 93.38 99 VAL A CA 1
ATOM 776 C C . VAL A 1 99 ? -3.121 -4.317 1.732 1.00 93.38 99 VAL A C 1
ATOM 778 O O . VAL A 1 99 ? -2.115 -4.934 2.071 1.00 93.38 99 VAL A O 1
ATOM 781 N N . HIS A 1 100 ? -4.183 -4.893 1.160 1.00 94.25 100 HIS A N 1
ATOM 782 C CA . HIS A 1 100 ? -4.334 -6.336 0.929 1.00 94.25 100 HIS A CA 1
ATOM 783 C C . HIS A 1 100 ? -3.612 -6.818 -0.328 1.00 94.25 100 HIS A C 1
ATOM 785 O O . HIS A 1 100 ? -3.348 -8.006 -0.464 1.00 94.25 100 HIS A O 1
ATOM 791 N N . ARG A 1 101 ? -3.250 -5.891 -1.225 1.00 94.69 101 ARG A N 1
ATOM 792 C CA . ARG A 1 101 ? -2.527 -6.171 -2.478 1.00 94.69 101 ARG A CA 1
ATOM 793 C C . ARG A 1 101 ? -1.007 -6.051 -2.380 1.00 94.69 101 ARG A C 1
ATOM 795 O O . ARG A 1 101 ? -0.301 -5.994 -3.389 1.00 94.69 101 ARG A O 1
ATOM 802 N N . ARG A 1 102 ? -0.475 -5.928 -1.164 1.00 92.69 102 ARG A N 1
ATOM 803 C CA . ARG A 1 102 ? 0.971 -5.832 -0.944 1.00 92.69 102 ARG A CA 1
ATOM 804 C C . ARG A 1 102 ? 1.601 -7.201 -1.168 1.00 92.69 102 ARG A C 1
ATOM 806 O O . ARG A 1 102 ? 1.389 -8.111 -0.379 1.00 92.69 102 ARG A O 1
ATOM 813 N N . LEU A 1 103 ? 2.413 -7.311 -2.217 1.00 93.81 103 LEU A N 1
ATOM 814 C CA . LEU A 1 103 ? 3.151 -8.539 -2.505 1.00 93.81 103 LEU A CA 1
ATOM 815 C C . LEU A 1 103 ? 4.098 -8.875 -1.345 1.00 93.81 103 LEU A C 1
ATOM 817 O O . LEU A 1 103 ? 4.881 -8.019 -0.911 1.00 93.81 103 LEU A O 1
ATOM 821 N N . THR A 1 104 ? 4.032 -10.115 -0.872 1.00 93.31 104 THR A N 1
ATOM 822 C CA . THR A 1 104 ? 4.956 -10.668 0.123 1.00 93.31 104 THR A CA 1
ATOM 823 C C . THR A 1 104 ? 6.346 -10.857 -0.489 1.00 93.31 104 THR A C 1
ATOM 825 O O . THR A 1 104 ? 6.512 -10.804 -1.710 1.00 93.31 104 THR A O 1
ATOM 828 N N . SER A 1 105 ? 7.371 -11.056 0.342 1.00 94.44 105 SER A N 1
ATOM 829 C CA . SER A 1 105 ? 8.734 -11.290 -0.154 1.00 94.44 105 SER A CA 1
ATOM 830 C C . SER A 1 105 ? 8.832 -12.506 -1.094 1.00 94.44 105 SER A C 1
ATOM 832 O O . SER A 1 105 ? 9.402 -12.336 -2.171 1.00 94.44 105 SER A O 1
ATOM 834 N N . PRO A 1 106 ? 8.204 -13.668 -0.800 1.00 95.56 106 PRO A N 1
ATOM 835 C CA . PRO A 1 106 ? 8.182 -14.799 -1.735 1.00 95.56 106 PRO A CA 1
ATOM 836 C C . PRO A 1 106 ? 7.523 -14.463 -3.080 1.00 95.56 106 PRO A C 1
ATOM 838 O O . PRO A 1 106 ? 8.069 -14.766 -4.139 1.00 95.56 106 PRO A O 1
ATOM 841 N N . VAL A 1 107 ? 6.396 -13.742 -3.063 1.00 95.50 107 VAL A N 1
ATOM 842 C CA . VAL A 1 107 ? 5.716 -13.320 -4.298 1.00 95.50 107 VAL A CA 1
ATOM 843 C C . VAL A 1 107 ? 6.591 -12.360 -5.109 1.00 95.50 107 VAL A C 1
ATOM 845 O O . VAL A 1 107 ? 6.691 -12.486 -6.329 1.00 95.50 107 VAL A O 1
ATOM 848 N N . LYS A 1 108 ? 7.274 -11.411 -4.454 1.00 95.38 108 LYS A N 1
ATOM 849 C CA . LYS A 1 108 ? 8.223 -10.508 -5.130 1.00 95.38 108 LYS A CA 1
ATOM 850 C C . LYS A 1 108 ? 9.377 -11.275 -5.775 1.00 95.38 108 LYS A C 1
ATOM 852 O O . LYS A 1 108 ? 9.767 -10.909 -6.880 1.00 95.38 108 LYS A O 1
ATOM 857 N N . ALA A 1 109 ? 9.886 -12.322 -5.125 1.00 95.38 109 ALA A N 1
ATOM 858 C CA . ALA A 1 109 ? 10.956 -13.154 -5.667 1.00 95.38 109 ALA A CA 1
ATOM 859 C C . ALA A 1 109 ? 10.522 -13.865 -6.961 1.00 95.38 109 ALA A C 1
ATOM 861 O O . ALA A 1 109 ? 11.259 -13.822 -7.944 1.00 95.38 109 ALA A O 1
ATOM 862 N N . ILE A 1 110 ? 9.300 -14.411 -7.012 1.00 95.81 110 ILE A N 1
ATOM 863 C CA . ILE A 1 110 ? 8.734 -14.989 -8.246 1.00 95.81 110 ILE A CA 1
ATOM 864 C C . ILE A 1 110 ? 8.545 -13.933 -9.336 1.00 95.81 110 ILE A C 1
ATOM 866 O O . ILE A 1 110 ? 8.879 -14.176 -10.498 1.00 95.81 110 ILE A O 1
ATOM 870 N N . VAL A 1 111 ? 8.054 -12.739 -8.989 1.00 95.69 111 VAL A N 1
ATOM 871 C CA . VAL A 1 111 ? 7.944 -11.635 -9.957 1.00 95.69 111 VAL A CA 1
ATOM 872 C C . VAL A 1 111 ? 9.321 -11.270 -10.514 1.00 95.69 111 VAL A C 1
ATOM 874 O O . VAL A 1 111 ? 9.450 -11.069 -11.722 1.00 95.69 111 VAL A O 1
ATOM 877 N N . GLN A 1 112 ? 10.350 -11.201 -9.668 1.00 95.44 112 GLN A N 1
ATOM 878 C CA . GLN A 1 112 ? 11.720 -10.888 -10.072 1.00 95.44 112 GLN A CA 1
ATOM 879 C C . GLN A 1 112 ? 12.316 -11.973 -10.973 1.00 95.44 112 GLN A C 1
ATOM 881 O O . GLN A 1 112 ? 12.827 -11.647 -12.043 1.00 95.44 112 GLN A O 1
ATOM 886 N N . SER A 1 113 ? 12.239 -13.246 -10.576 1.00 95.25 113 SER A N 1
ATOM 887 C CA . SER A 1 113 ? 12.795 -14.361 -11.351 1.00 95.25 113 SER A CA 1
ATOM 888 C C . SER A 1 113 ? 12.092 -14.508 -12.702 1.00 95.25 113 SER A C 1
ATOM 890 O O . SER A 1 113 ? 12.755 -14.590 -13.735 1.00 95.25 113 SER A O 1
ATOM 892 N N . SER A 1 114 ? 10.760 -14.425 -12.719 1.00 94.50 114 SER A N 1
ATOM 893 C CA . SER A 1 114 ? 9.958 -14.528 -13.943 1.00 94.50 114 SER A CA 1
ATOM 894 C C . SER A 1 114 ? 10.207 -13.359 -14.893 1.00 94.50 114 SER A C 1
ATOM 896 O O . SER A 1 114 ? 10.181 -13.539 -16.106 1.00 94.50 114 SER A O 1
ATOM 898 N N . SER A 1 115 ? 10.495 -12.162 -14.366 1.00 93.31 115 SER A N 1
ATOM 899 C CA . SER A 1 115 ? 10.769 -10.970 -15.184 1.00 93.31 115 SER A CA 1
ATOM 900 C C . SER A 1 115 ? 12.091 -11.030 -15.954 1.00 93.31 115 SER A C 1
ATOM 902 O O . SER A 1 115 ? 12.301 -10.179 -16.811 1.00 93.31 115 SER A O 1
ATOM 904 N N . ARG A 1 116 ? 12.955 -12.024 -15.701 1.00 90.62 116 ARG A N 1
ATOM 905 C CA . ARG A 1 116 ? 14.178 -12.252 -16.492 1.00 90.62 116 ARG A CA 1
ATOM 906 C C . ARG A 1 116 ? 13.891 -12.798 -17.894 1.00 90.62 116 ARG A C 1
ATOM 908 O O . ARG A 1 116 ? 14.739 -12.680 -18.770 1.00 90.62 116 ARG A O 1
ATOM 915 N N . ARG A 1 117 ? 12.717 -13.402 -18.116 1.00 91.50 117 ARG A N 1
ATOM 916 C CA . ARG A 1 117 ? 12.327 -13.928 -19.432 1.00 91.50 117 ARG A CA 1
ATOM 917 C C . ARG A 1 117 ? 11.995 -12.769 -20.372 1.00 91.50 117 ARG A C 1
ATOM 919 O O . ARG A 1 117 ? 11.130 -11.946 -20.069 1.00 91.50 117 ARG A O 1
ATOM 926 N N . VAL A 1 118 ? 12.666 -12.716 -21.519 1.00 88.69 118 VAL A N 1
ATOM 927 C CA . VAL A 1 118 ? 12.451 -11.671 -22.529 1.00 88.69 118 VAL A CA 1
ATOM 928 C C . VAL A 1 118 ? 10.995 -11.701 -23.007 1.00 88.69 118 VAL A C 1
ATOM 930 O O . VAL A 1 118 ? 10.430 -12.762 -23.249 1.00 88.69 118 VAL A O 1
ATOM 933 N N . GLY A 1 119 ? 10.360 -10.529 -23.096 1.00 90.31 119 GLY A N 1
ATOM 934 C CA . GLY A 1 119 ? 9.003 -10.381 -23.636 1.00 90.31 119 GLY A CA 1
ATOM 935 C C . GLY A 1 119 ? 7.847 -10.829 -22.728 1.00 90.31 119 GLY A C 1
ATOM 936 O O . GLY A 1 119 ? 6.689 -10.606 -23.086 1.00 90.31 119 GLY A O 1
ATOM 937 N N . ILE A 1 120 ? 8.107 -11.398 -21.543 1.00 94.38 120 ILE A N 1
ATOM 938 C CA . ILE A 1 120 ? 7.035 -11.888 -20.661 1.00 94.38 120 ILE A CA 1
ATOM 939 C C . ILE A 1 120 ? 6.131 -10.751 -20.163 1.00 94.38 120 ILE A C 1
ATOM 941 O O . ILE A 1 120 ? 6.587 -9.741 -19.599 1.00 94.38 120 ILE A O 1
ATOM 945 N N . ARG A 1 121 ? 4.812 -10.904 -20.319 1.00 94.00 121 ARG A N 1
ATOM 946 C CA . ARG A 1 121 ? 3.849 -9.865 -19.936 1.00 94.00 121 ARG A CA 1
ATOM 947 C C . ARG A 1 121 ? 3.491 -9.984 -18.458 1.00 94.00 121 ARG A C 1
ATOM 949 O O . ARG A 1 121 ? 3.566 -11.045 -17.845 1.00 94.00 121 ARG A O 1
ATOM 956 N N . ALA A 1 122 ? 3.025 -8.882 -17.868 1.00 93.81 122 ALA A N 1
ATOM 957 C CA . ALA A 1 122 ? 2.576 -8.889 -16.473 1.00 93.81 122 ALA A CA 1
ATOM 958 C C . ALA A 1 122 ? 1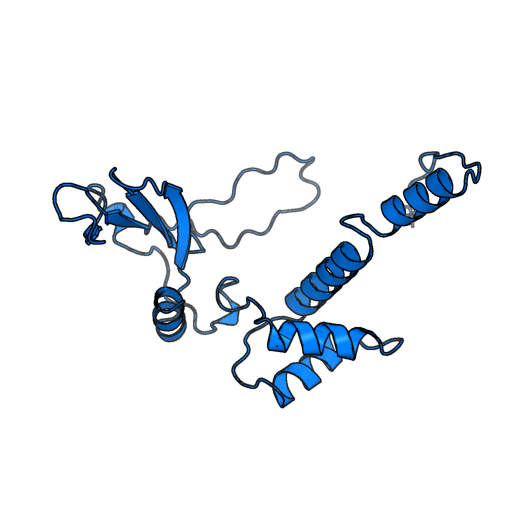.396 -9.848 -16.227 1.00 93.81 122 ALA A C 1
ATOM 960 O O . ALA A 1 122 ? 1.230 -10.326 -15.110 1.00 93.81 122 ALA A O 1
ATOM 961 N N . ARG A 1 123 ? 0.582 -10.143 -17.256 1.00 94.50 123 ARG A N 1
ATOM 962 C CA . ARG A 1 123 ? -0.509 -11.125 -17.137 1.00 94.50 123 ARG A CA 1
ATOM 963 C C . ARG A 1 123 ? 0.022 -12.547 -16.922 1.00 94.50 123 ARG A C 1
ATOM 965 O O . ARG A 1 123 ? -0.549 -13.269 -16.114 1.00 94.50 123 ARG A O 1
ATOM 972 N N . ASP A 1 124 ? 1.119 -12.894 -17.599 1.00 95.69 124 ASP A N 1
ATOM 973 C CA . ASP A 1 124 ? 1.711 -14.235 -17.578 1.00 95.69 124 ASP A CA 1
ATOM 974 C C . ASP A 1 124 ? 2.434 -14.456 -16.251 1.00 95.69 124 ASP A C 1
ATOM 976 O O . ASP A 1 124 ? 2.240 -15.476 -15.601 1.00 95.69 124 ASP A O 1
ATOM 980 N N . ILE A 1 125 ? 3.156 -13.434 -15.772 1.00 95.94 125 ILE A N 1
ATOM 981 C CA . ILE A 1 125 ? 3.679 -13.429 -14.399 1.00 95.94 125 ILE A CA 1
ATOM 982 C C . ILE A 1 125 ? 2.548 -13.580 -13.382 1.00 95.94 125 ILE A C 1
ATOM 984 O O . ILE A 1 125 ? 2.714 -14.287 -12.399 1.00 95.94 125 ILE A O 1
ATOM 988 N N . GLY A 1 126 ? 1.398 -12.940 -13.608 1.00 94.44 126 GLY A N 1
ATOM 989 C CA . GLY A 1 126 ? 0.225 -13.152 -12.764 1.00 94.44 126 GLY A CA 1
ATOM 990 C C . GLY A 1 126 ? -0.243 -14.612 -12.766 1.00 94.44 126 GLY A C 1
ATOM 991 O O . GLY A 1 126 ? -0.566 -15.144 -11.714 1.00 94.44 126 GLY A O 1
ATOM 992 N N . GLY A 1 127 ? -0.237 -15.290 -13.916 1.00 94.75 127 GLY A N 1
ATOM 993 C CA . GLY A 1 127 ? -0.488 -16.738 -13.977 1.00 94.75 127 GLY A CA 1
ATOM 994 C C . GLY A 1 127 ? 0.434 -17.505 -13.033 1.00 94.75 127 GLY A C 1
ATOM 995 O O . GLY A 1 127 ? -0.033 -18.083 -12.062 1.00 94.75 127 GLY A O 1
ATOM 996 N N . ILE A 1 128 ? 1.743 -17.338 -13.222 1.00 95.44 128 ILE A N 1
ATOM 997 C CA . ILE A 1 128 ? 2.776 -17.995 -12.408 1.00 95.44 128 ILE A CA 1
ATOM 998 C C . ILE A 1 128 ? 2.595 -17.688 -10.911 1.00 95.44 128 ILE A C 1
ATOM 1000 O O . ILE A 1 128 ? 2.686 -18.572 -10.065 1.00 95.44 128 ILE A O 1
ATOM 1004 N N . VAL A 1 129 ? 2.320 -16.430 -10.551 1.00 95.69 129 VAL A N 1
ATOM 1005 C CA . VAL A 1 129 ? 2.103 -16.045 -9.149 1.00 95.69 129 VAL A CA 1
ATOM 1006 C C . VAL A 1 129 ? 0.856 -16.710 -8.567 1.00 95.69 129 VAL A C 1
ATOM 1008 O O . VAL A 1 129 ? 0.902 -17.087 -7.402 1.00 95.69 129 VAL A O 1
ATOM 1011 N N . ARG A 1 130 ? -0.238 -16.865 -9.328 1.00 94.50 130 ARG A N 1
ATOM 1012 C CA . ARG A 1 130 ? -1.431 -17.591 -8.848 1.00 94.50 130 ARG A CA 1
ATOM 1013 C C . ARG A 1 130 ? -1.135 -19.064 -8.616 1.00 94.50 130 ARG A C 1
ATOM 1015 O O . ARG A 1 130 ? -1.568 -19.582 -7.596 1.00 94.50 130 ARG A O 1
ATOM 1022 N N . ASP A 1 131 ? -0.378 -19.689 -9.512 1.00 95.38 131 ASP A N 1
ATOM 1023 C CA . ASP A 1 131 ? -0.055 -21.114 -9.419 1.00 95.38 131 ASP A CA 1
ATOM 1024 C C . ASP A 1 131 ? 0.765 -21.419 -8.154 1.00 95.38 131 ASP A C 1
ATOM 1026 O O . ASP A 1 131 ? 0.516 -22.404 -7.466 1.00 95.38 131 ASP A O 1
ATOM 1030 N N . HIS A 1 132 ? 1.710 -20.539 -7.801 1.00 94.62 132 HIS A N 1
ATOM 1031 C CA . HIS A 1 132 ? 2.528 -20.691 -6.591 1.00 94.62 132 HIS A CA 1
ATOM 1032 C C . HIS A 1 132 ? 1.884 -20.123 -5.315 1.00 94.62 132 HIS A C 1
ATOM 1034 O O . HIS A 1 132 ? 2.201 -20.574 -4.217 1.00 94.62 132 HIS A O 1
ATOM 1040 N N . PHE A 1 133 ? 1.034 -19.099 -5.433 1.00 95.00 133 PHE A N 1
ATOM 1041 C CA . PHE A 1 133 ? 0.453 -18.363 -4.307 1.00 95.00 133 PHE A CA 1
ATOM 1042 C C . PHE A 1 133 ? -1.036 -18.058 -4.558 1.00 95.00 133 PHE A C 1
ATOM 1044 O O . PHE A 1 133 ? -1.386 -16.901 -4.838 1.00 95.00 133 PHE A O 1
ATOM 1051 N N . PRO A 1 134 ? -1.929 -19.056 -4.432 1.00 92.12 134 PRO A N 1
ATOM 1052 C CA . PRO A 1 134 ? -3.350 -18.902 -4.755 1.00 92.12 134 PRO A CA 1
ATOM 1053 C C . PRO A 1 134 ? -4.057 -17.840 -3.897 1.00 92.12 134 PRO A C 1
ATOM 1055 O O . PRO A 1 134 ? -4.916 -17.118 -4.396 1.00 92.12 134 PRO A O 1
ATOM 1058 N N . ASP A 1 135 ? -3.625 -17.646 -2.648 1.00 90.38 135 ASP A N 1
ATOM 1059 C CA . ASP A 1 135 ? -4.216 -16.662 -1.724 1.00 90.38 135 ASP A CA 1
ATOM 1060 C C . ASP A 1 135 ? -3.762 -15.213 -1.972 1.00 90.38 135 ASP A C 1
ATOM 1062 O O . ASP A 1 135 ? -4.197 -14.265 -1.293 1.00 90.38 135 ASP A O 1
ATOM 1066 N N . SER A 1 136 ? -2.830 -15.016 -2.911 1.00 91.56 136 SER A N 1
ATOM 1067 C CA . SER A 1 136 ? -2.271 -13.702 -3.195 1.00 91.56 136 SER A CA 1
ATOM 1068 C C . SER A 1 136 ? -3.264 -12.836 -3.970 1.00 91.56 136 SER A C 1
ATOM 1070 O O . SER A 1 136 ? -3.733 -13.168 -5.055 1.00 91.56 136 SER A O 1
ATOM 1072 N N . VAL A 1 137 ? -3.562 -11.661 -3.415 1.00 93.50 137 VAL A N 1
ATOM 1073 C CA . VAL A 1 137 ? -4.451 -10.680 -4.043 1.00 93.50 137 VAL A CA 1
ATOM 1074 C C . VAL A 1 137 ? -3.594 -9.608 -4.691 1.00 93.50 137 VAL A C 1
ATOM 1076 O O . VAL A 1 137 ? -2.747 -9.004 -4.039 1.00 93.50 137 VAL A O 1
ATOM 1079 N N . TYR A 1 138 ? -3.799 -9.340 -5.973 1.00 94.00 138 TYR A N 1
ATOM 1080 C CA . TYR A 1 138 ? -3.094 -8.284 -6.691 1.00 94.00 138 TYR A CA 1
ATOM 1081 C C . TYR A 1 138 ? -3.817 -7.967 -7.999 1.00 94.00 138 TYR A C 1
ATOM 1083 O O . TYR A 1 138 ? -4.692 -8.688 -8.464 1.00 94.00 138 TYR A O 1
ATOM 1091 N N . THR A 1 139 ? -3.426 -6.863 -8.618 1.00 94.12 139 THR A N 1
ATOM 1092 C CA . THR A 1 139 ? -3.819 -6.503 -9.980 1.00 94.12 139 THR A CA 1
ATOM 1093 C C . THR A 1 139 ? -2.602 -6.521 -10.892 1.00 94.12 139 THR A C 1
ATOM 1095 O O . THR A 1 139 ? -1.460 -6.424 -10.438 1.00 94.12 139 THR A O 1
ATOM 1098 N N . GLN A 1 140 ? -2.829 -6.530 -12.204 1.00 94.19 140 GLN A N 1
ATOM 1099 C CA . GLN A 1 140 ? -1.748 -6.423 -13.187 1.00 94.19 140 GLN A CA 1
ATOM 1100 C C . GLN A 1 140 ? -0.865 -5.180 -12.962 1.00 94.19 140 GLN A C 1
ATOM 1102 O O . GLN A 1 140 ? 0.353 -5.226 -13.133 1.00 94.19 140 GLN A O 1
ATOM 1107 N N . ARG A 1 141 ? -1.464 -4.068 -12.513 1.00 94.19 141 ARG A N 1
ATOM 1108 C CA . ARG A 1 141 ? -0.731 -2.841 -12.186 1.00 94.19 141 ARG A CA 1
ATOM 1109 C C . ARG A 1 141 ? 0.235 -3.030 -11.018 1.00 94.19 141 ARG A C 1
ATOM 1111 O O . ARG A 1 141 ? 1.289 -2.402 -11.011 1.00 94.19 141 ARG A O 1
ATOM 1118 N N . ASP A 1 142 ? -0.088 -3.886 -10.053 1.00 95.75 142 ASP A N 1
ATOM 1119 C CA . ASP A 1 142 ? 0.798 -4.152 -8.917 1.00 95.75 142 ASP A CA 1
ATOM 1120 C C . ASP A 1 142 ? 2.044 -4.931 -9.354 1.00 95.75 142 ASP A C 1
ATOM 1122 O O . ASP A 1 142 ? 3.135 -4.633 -8.871 1.00 95.75 142 ASP A O 1
ATOM 1126 N N . ILE A 1 143 ? 1.917 -5.834 -10.335 1.00 95.75 143 ILE A N 1
ATOM 1127 C CA . ILE A 1 143 ? 3.058 -6.524 -10.960 1.00 95.75 143 ILE A CA 1
ATOM 1128 C C . ILE A 1 143 ? 3.951 -5.524 -11.704 1.00 95.75 143 ILE A C 1
ATOM 1130 O O . ILE A 1 143 ? 5.166 -5.524 -11.509 1.00 95.75 143 ILE A O 1
ATOM 1134 N N . TYR A 1 144 ? 3.372 -4.624 -12.507 1.00 95.12 144 TYR A N 1
ATOM 1135 C CA . TYR A 1 144 ? 4.149 -3.569 -13.171 1.00 95.12 144 TYR A CA 1
ATOM 1136 C C . TYR A 1 144 ? 4.870 -2.661 -12.167 1.00 95.12 144 TYR A C 1
ATOM 1138 O O . TYR A 1 144 ? 6.055 -2.378 -12.331 1.00 95.12 144 TYR A O 1
ATOM 1146 N N . ASN A 1 145 ? 4.189 -2.249 -11.095 1.00 94.81 145 ASN A N 1
ATOM 1147 C CA . ASN A 1 145 ? 4.801 -1.452 -10.031 1.00 94.81 145 ASN A CA 1
ATOM 1148 C C . ASN A 1 145 ? 5.931 -2.217 -9.322 1.00 94.81 145 ASN A C 1
ATOM 1150 O O . ASN A 1 145 ? 6.942 -1.617 -8.959 1.00 94.81 145 ASN A O 1
ATOM 1154 N N . ALA A 1 146 ? 5.770 -3.527 -9.112 1.00 95.00 146 ALA A N 1
ATOM 1155 C CA . ALA A 1 146 ? 6.800 -4.370 -8.518 1.00 95.00 146 ALA A CA 1
ATOM 1156 C C . ALA A 1 146 ? 8.039 -4.459 -9.416 1.00 95.00 146 ALA A C 1
ATOM 1158 O O . ALA A 1 146 ? 9.135 -4.217 -8.922 1.00 95.00 146 ALA A O 1
ATOM 1159 N N . ARG A 1 147 ? 7.866 -4.692 -10.724 1.00 93.88 147 ARG A N 1
ATOM 1160 C CA . ARG A 1 147 ? 8.956 -4.654 -11.716 1.00 93.88 147 ARG A CA 1
ATOM 1161 C C . ARG A 1 147 ? 9.692 -3.320 -11.714 1.00 93.88 147 ARG A C 1
ATOM 1163 O O . ARG A 1 147 ? 10.911 -3.294 -11.623 1.00 93.88 147 ARG A O 1
ATOM 1170 N N . ALA A 1 148 ? 8.953 -2.213 -11.763 1.00 92.38 148 ALA A N 1
ATOM 1171 C CA . ALA A 1 148 ? 9.547 -0.880 -11.756 1.00 92.38 148 ALA A CA 1
ATOM 1172 C C . ALA A 1 148 ? 10.381 -0.625 -10.490 1.00 92.38 148 ALA A C 1
ATOM 1174 O O . ALA A 1 148 ? 11.438 -0.002 -10.565 1.00 92.38 148 ALA A O 1
ATOM 1175 N N . ARG A 1 149 ? 9.926 -1.121 -9.331 1.00 92.62 149 ARG A N 1
ATOM 1176 C CA . ARG A 1 149 ? 10.681 -1.031 -8.077 1.00 92.62 149 ARG A CA 1
ATOM 1177 C C . ARG A 1 149 ? 11.936 -1.907 -8.096 1.00 92.62 149 ARG A C 1
ATOM 1179 O O . ARG A 1 149 ? 12.990 -1.398 -7.750 1.00 92.62 149 ARG A O 1
ATOM 1186 N N . ILE A 1 150 ? 11.830 -3.157 -8.544 1.00 91.31 150 ILE A N 1
ATOM 1187 C CA . ILE A 1 150 ? 12.973 -4.078 -8.674 1.00 91.31 150 ILE A CA 1
ATOM 1188 C C . ILE A 1 150 ? 14.043 -3.478 -9.595 1.00 91.31 150 ILE A C 1
ATOM 1190 O O . ILE A 1 150 ? 15.208 -3.420 -9.225 1.00 91.31 150 ILE A O 1
ATOM 1194 N N . ASN A 1 151 ? 13.645 -2.952 -10.756 1.00 90.12 151 ASN A N 1
ATOM 1195 C CA . ASN A 1 151 ? 14.582 -2.309 -11.679 1.00 90.12 151 ASN A CA 1
ATOM 1196 C C . ASN A 1 151 ? 15.259 -1.095 -11.040 1.00 90.12 151 ASN A C 1
ATOM 1198 O O . ASN A 1 151 ? 16.455 -0.899 -11.207 1.00 90.12 151 ASN A O 1
ATOM 1202 N N . ARG A 1 152 ? 14.512 -0.283 -10.284 1.00 90.88 152 ARG A N 1
ATOM 1203 C CA . ARG A 1 152 ? 15.090 0.851 -9.559 1.00 90.88 152 ARG A CA 1
ATOM 1204 C C . ARG A 1 152 ? 16.092 0.396 -8.497 1.00 90.88 152 ARG A C 1
ATOM 1206 O O . ARG A 1 152 ? 17.123 1.033 -8.347 1.00 90.88 152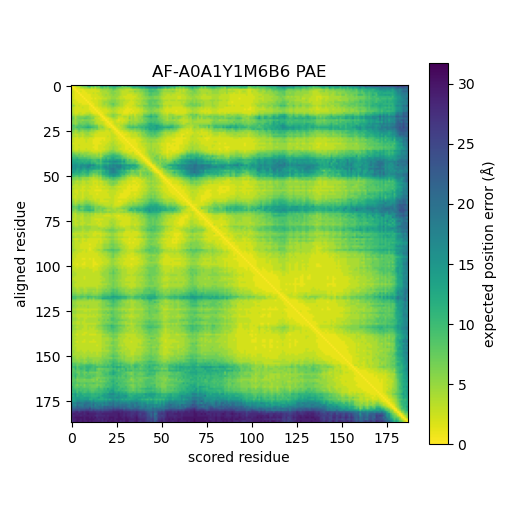 ARG A O 1
ATOM 1213 N N . GLU A 1 153 ? 15.800 -0.683 -7.774 1.00 91.38 153 GLU A N 1
ATOM 1214 C CA . GLU A 1 153 ? 16.721 -1.278 -6.796 1.00 91.38 153 GLU A CA 1
ATOM 1215 C C . GLU A 1 153 ? 18.007 -1.778 -7.479 1.00 91.38 153 GLU A C 1
ATOM 1217 O O . GLU A 1 153 ? 19.097 -1.487 -6.996 1.00 91.38 153 GLU A O 1
ATOM 1222 N N . HIS A 1 154 ? 17.906 -2.437 -8.642 1.00 88.56 154 HIS A N 1
ATOM 1223 C CA . HIS A 1 154 ? 19.075 -2.862 -9.436 1.00 88.56 154 HIS A CA 1
ATOM 1224 C C . HIS A 1 154 ? 19.905 -1.691 -9.960 1.00 88.56 154 HIS A C 1
ATOM 1226 O O . HIS A 1 154 ? 21.121 -1.795 -10.056 1.00 88.56 154 HIS A O 1
ATOM 1232 N N . LEU A 1 155 ? 19.257 -0.570 -10.268 1.00 91.12 155 LEU A N 1
ATOM 1233 C CA . LEU A 1 155 ? 19.902 0.654 -10.736 1.00 91.12 155 LEU A CA 1
ATOM 1234 C C . LEU A 1 155 ? 20.299 1.592 -9.586 1.00 91.12 155 LEU A C 1
ATOM 1236 O O . LEU A 1 155 ? 20.363 2.799 -9.787 1.00 91.12 155 LEU A O 1
ATOM 1240 N N . GLY A 1 156 ? 20.504 1.088 -8.366 1.00 89.44 156 GLY A N 1
ATOM 1241 C CA . GLY A 1 156 ? 20.992 1.898 -7.242 1.00 89.44 156 GLY A CA 1
ATOM 1242 C C . GLY A 1 156 ? 20.056 3.036 -6.816 1.00 89.44 156 GLY A C 1
ATOM 1243 O O . GLY A 1 156 ? 20.509 4.054 -6.305 1.00 89.44 156 GLY A O 1
ATOM 1244 N N . GLY A 1 157 ? 18.749 2.899 -7.048 1.00 90.75 157 GLY A N 1
ATOM 1245 C CA . GLY A 1 157 ? 17.745 3.919 -6.733 1.00 90.75 157 GLY A CA 1
ATOM 1246 C C . GLY A 1 157 ? 17.364 4.824 -7.909 1.00 90.75 157 GLY A C 1
ATOM 1247 O O . GLY A 1 157 ? 16.363 5.541 -7.819 1.00 90.75 157 GLY A O 1
ATOM 1248 N N . TYR A 1 158 ? 18.087 4.759 -9.027 1.00 89.44 158 TYR A N 1
ATOM 1249 C CA . TYR A 1 158 ? 17.873 5.622 -10.186 1.00 89.44 158 TYR A CA 1
ATOM 1250 C C . TYR A 1 158 ? 16.783 5.091 -11.131 1.00 89.44 158 TYR A C 1
ATOM 1252 O O . TYR A 1 158 ? 16.481 3.897 -11.194 1.00 89.44 158 TYR A O 1
ATOM 1260 N N . CYS A 1 159 ? 16.144 5.993 -11.884 1.00 88.94 159 CYS A N 1
ATOM 1261 C CA . CYS A 1 159 ? 15.400 5.575 -13.074 1.00 88.94 159 CYS A CA 1
ATOM 1262 C C . CYS A 1 159 ? 16.386 5.167 -14.181 1.00 88.94 159 CYS A C 1
ATOM 1264 O O . CYS A 1 159 ? 17.554 5.538 -14.128 1.00 88.94 159 CYS A O 1
ATOM 1266 N N . SER A 1 160 ? 15.918 4.441 -15.199 1.00 88.50 160 SER A N 1
ATOM 1267 C CA . SER A 1 160 ? 16.773 3.953 -16.292 1.00 88.50 160 SER A CA 1
ATOM 1268 C C . SER A 1 160 ? 17.612 5.055 -16.943 1.00 88.50 160 SER A C 1
ATOM 1270 O O . SER A 1 160 ? 18.812 4.879 -17.111 1.00 88.50 160 SER A O 1
ATOM 1272 N N . THR A 1 161 ? 17.014 6.214 -17.234 1.00 89.75 161 THR A N 1
ATOM 1273 C CA . THR A 1 161 ? 17.733 7.355 -17.819 1.00 89.75 161 THR A CA 1
ATOM 1274 C C . THR A 1 161 ? 18.758 7.948 -16.857 1.00 89.75 161 THR A C 1
ATOM 1276 O O . THR A 1 161 ? 19.884 8.199 -17.258 1.00 89.75 161 THR A O 1
ATOM 1279 N N . ALA A 1 162 ? 18.410 8.132 -15.581 1.00 90.31 162 ALA A N 1
ATOM 1280 C CA . ALA A 1 162 ? 19.349 8.669 -14.596 1.00 90.31 162 ALA A CA 1
ATOM 1281 C C . ALA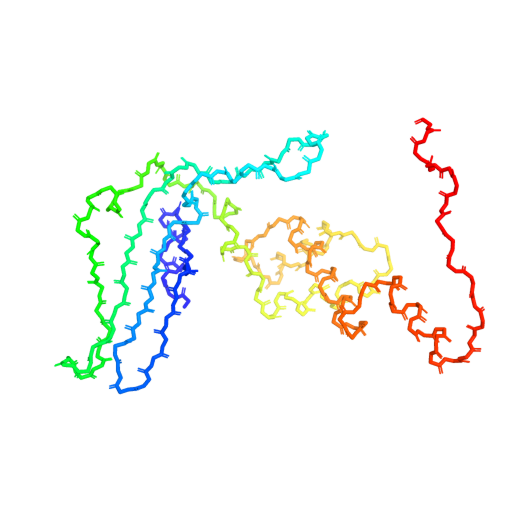 A 1 162 ? 20.520 7.707 -14.333 1.00 90.31 162 ALA A C 1
ATOM 1283 O O . ALA A 1 162 ? 21.648 8.152 -14.164 1.00 90.31 162 ALA A O 1
ATOM 1284 N N . ALA A 1 163 ? 20.274 6.394 -14.356 1.00 92.38 163 ALA A N 1
ATOM 1285 C CA . ALA A 1 163 ? 21.329 5.392 -14.248 1.00 92.38 163 ALA A CA 1
ATOM 1286 C C . ALA A 1 163 ? 22.264 5.403 -15.466 1.00 92.38 163 ALA A C 1
ATOM 1288 O O . ALA A 1 163 ? 23.467 5.224 -15.311 1.00 92.38 163 ALA A O 1
ATOM 1289 N N . LEU A 1 164 ? 21.719 5.642 -16.666 1.00 91.62 164 LEU A N 1
ATOM 1290 C CA . LEU A 1 164 ? 22.510 5.804 -17.886 1.00 91.62 164 LEU A CA 1
ATOM 1291 C C . LEU A 1 164 ? 23.373 7.072 -17.842 1.00 91.62 164 LEU A C 1
ATOM 1293 O O . LEU A 1 164 ? 24.549 7.007 -18.172 1.00 91.62 164 LEU A O 1
ATOM 1297 N N . ILE A 1 165 ? 22.808 8.196 -17.395 1.00 92.44 165 ILE A N 1
ATOM 1298 C CA . ILE A 1 165 ? 23.557 9.448 -17.212 1.00 92.44 165 ILE A CA 1
ATOM 1299 C C . ILE A 1 165 ? 24.698 9.234 -16.215 1.00 92.44 165 ILE A C 1
ATOM 1301 O O . ILE A 1 165 ? 25.847 9.505 -16.540 1.00 92.44 165 ILE A O 1
ATOM 1305 N N . LYS A 1 166 ? 24.406 8.627 -15.057 1.00 92.75 166 LYS A N 1
ATOM 1306 C CA . LYS A 1 166 ? 25.436 8.288 -14.070 1.00 92.75 166 LYS A CA 1
ATOM 1307 C C . LYS A 1 166 ? 26.538 7.408 -14.670 1.00 92.75 166 LYS A C 1
ATOM 1309 O O . LYS A 1 166 ? 27.708 7.622 -14.393 1.00 92.75 166 LYS A O 1
ATOM 1314 N N . LEU A 1 167 ? 26.179 6.420 -15.493 1.00 93.94 167 LEU A N 1
ATOM 1315 C CA . LEU A 1 167 ? 27.155 5.572 -16.178 1.00 93.94 167 LEU A CA 1
ATOM 1316 C C . LEU A 1 167 ? 28.065 6.384 -17.112 1.00 93.94 167 LEU A C 1
ATOM 1318 O O . LEU A 1 167 ? 29.246 6.062 -17.220 1.00 93.94 167 LEU A O 1
ATOM 1322 N N . PHE A 1 168 ? 27.531 7.394 -17.802 1.00 95.19 168 PHE A N 1
ATOM 1323 C CA . PHE A 1 168 ? 28.335 8.287 -18.638 1.00 95.19 168 PHE A CA 1
ATOM 1324 C C . PHE A 1 168 ? 29.278 9.136 -17.795 1.00 95.19 168 PHE A C 1
ATOM 1326 O O . PHE A 1 168 ? 30.468 9.160 -18.100 1.00 95.19 168 PHE A O 1
ATOM 1333 N N . ASP A 1 169 ? 28.778 9.732 -16.711 1.00 93.88 169 ASP A N 1
ATOM 1334 C CA . ASP A 1 169 ? 29.595 10.499 -15.767 1.00 93.88 169 ASP A CA 1
ATOM 1335 C C . ASP A 1 169 ? 30.737 9.632 -15.198 1.00 93.88 169 ASP A C 1
ATOM 1337 O O . ASP A 1 169 ? 31.905 10.004 -15.287 1.00 93.88 169 ASP A O 1
ATOM 1341 N N . ASP A 1 170 ? 30.421 8.430 -14.697 1.00 94.88 170 ASP A N 1
ATOM 1342 C CA . ASP A 1 170 ? 31.390 7.491 -14.107 1.00 94.88 170 ASP A CA 1
ATOM 1343 C C . ASP A 1 170 ? 32.466 7.041 -15.115 1.00 94.88 170 ASP A C 1
ATOM 1345 O O . ASP A 1 170 ? 33.594 6.735 -14.730 1.00 94.88 170 ASP A O 1
ATOM 1349 N N . LYS A 1 171 ? 32.118 6.960 -16.406 1.00 96.31 171 LYS A N 1
ATOM 1350 C CA . LYS A 1 171 ? 33.032 6.552 -17.484 1.00 96.31 171 LYS A CA 1
ATOM 1351 C C . LYS A 1 171 ? 33.717 7.725 -18.186 1.00 96.31 171 LYS A C 1
ATOM 1353 O O . LYS A 1 171 ? 34.476 7.483 -19.123 1.00 96.31 171 LYS A O 1
ATOM 1358 N N . GLY A 1 172 ? 33.438 8.967 -17.785 1.00 94.50 172 GLY A N 1
ATOM 1359 C CA . GLY A 1 172 ? 33.941 10.162 -18.466 1.00 94.50 172 GLY A CA 1
ATOM 1360 C C . GLY A 1 172 ? 33.479 10.270 -19.923 1.00 94.50 172 GLY A C 1
ATOM 1361 O O . GLY A 1 172 ? 34.188 10.832 -20.754 1.00 94.50 172 GLY A O 1
ATOM 1362 N N . ILE A 1 173 ? 32.320 9.694 -20.258 1.00 95.38 173 ILE A N 1
ATOM 1363 C CA . ILE A 1 173 ? 31.763 9.752 -21.612 1.00 95.38 173 ILE A CA 1
ATOM 1364 C C . ILE A 1 173 ? 31.090 11.120 -21.779 1.00 95.38 173 ILE A C 1
ATOM 1366 O O . ILE A 1 173 ? 30.140 11.407 -21.050 1.00 95.38 173 ILE A O 1
ATOM 1370 N N . PRO A 1 174 ? 31.530 11.966 -22.728 1.00 91.94 174 PRO A N 1
ATOM 1371 C CA . PRO A 1 174 ? 30.911 13.266 -22.944 1.00 91.94 174 PRO A CA 1
ATOM 1372 C C . PRO A 1 174 ? 29.499 13.106 -23.520 1.00 91.94 174 PRO A C 1
ATOM 1374 O O . PRO A 1 174 ? 29.269 12.317 -24.438 1.00 91.94 174 PRO A O 1
ATOM 1377 N N . TYR A 1 175 ? 28.551 13.888 -23.007 1.00 90.12 175 TYR A N 1
ATOM 1378 C CA . TYR A 1 175 ? 27.189 13.974 -23.530 1.00 90.12 175 TYR A CA 1
ATOM 1379 C C . TYR A 1 175 ? 26.661 15.406 -23.433 1.00 90.12 175 TYR A C 1
ATOM 1381 O O . TYR A 1 175 ? 27.099 16.193 -22.596 1.00 90.12 175 TYR A O 1
ATOM 1389 N N . VAL A 1 176 ? 25.682 15.731 -24.279 1.00 85.94 176 VAL A N 1
ATOM 1390 C CA . VAL A 1 176 ? 24.919 16.981 -24.202 1.00 85.94 176 VAL A CA 1
ATOM 1391 C C . VAL A 1 176 ? 23.478 16.625 -23.855 1.00 85.94 176 VAL A C 1
ATOM 1393 O O . VAL A 1 176 ? 22.826 15.867 -24.574 1.00 85.94 176 VAL A O 1
ATOM 1396 N N . ALA A 1 177 ? 22.982 17.135 -22.729 1.00 80.31 177 ALA A N 1
ATOM 1397 C CA . ALA A 1 177 ? 21.593 16.962 -22.326 1.00 80.31 177 ALA A CA 1
ATOM 1398 C C . ALA A 1 177 ? 20.757 18.139 -22.846 1.00 80.31 177 ALA A C 1
ATOM 1400 O O . ALA A 1 177 ? 20.748 19.213 -22.248 1.00 80.31 177 ALA A O 1
ATOM 1401 N N . GLU A 1 178 ? 20.045 17.936 -23.954 1.00 82.88 178 GLU A N 1
ATOM 1402 C CA . GLU A 1 178 ? 19.110 18.925 -24.495 1.00 82.88 178 GLU A CA 1
ATOM 1403 C C . GLU A 1 178 ? 17.658 18.497 -24.274 1.00 82.88 178 GLU A C 1
ATOM 1405 O O . GLU A 1 178 ? 17.301 17.320 -24.375 1.00 82.88 178 GLU A O 1
ATOM 1410 N N . TRP A 1 179 ? 16.787 19.470 -24.008 1.00 75.19 179 TRP A N 1
ATOM 1411 C CA . TRP A 1 179 ? 15.349 19.249 -24.105 1.00 75.19 179 TRP A CA 1
ATOM 1412 C C . TRP A 1 179 ? 14.967 19.117 -25.578 1.00 75.19 179 TRP A C 1
ATOM 1414 O O . TRP A 1 179 ? 15.372 19.938 -26.401 1.00 75.19 179 TRP A O 1
ATOM 1424 N N . ALA A 1 180 ? 14.153 18.113 -25.914 1.00 74.19 180 ALA A N 1
ATOM 1425 C CA . ALA A 1 180 ? 13.611 17.995 -27.261 1.00 74.19 180 ALA A CA 1
ATOM 1426 C C . ALA A 1 180 ? 12.861 19.290 -27.628 1.00 74.19 180 ALA A C 1
ATOM 1428 O O . ALA A 1 180 ? 11.910 19.674 -26.946 1.00 74.19 180 ALA A O 1
ATOM 1429 N N . ARG A 1 181 ? 13.301 19.968 -28.699 1.00 73.69 181 ARG A N 1
ATOM 1430 C CA . ARG A 1 181 ? 12.718 21.242 -29.165 1.00 73.69 181 ARG A CA 1
ATOM 1431 C C . ARG A 1 181 ? 11.272 21.094 -29.652 1.00 73.69 181 ARG A C 1
ATOM 1433 O O . ARG A 1 181 ? 10.544 22.079 -29.715 1.00 73.69 181 ARG A O 1
ATOM 1440 N N . THR A 1 182 ? 10.843 19.872 -29.959 1.00 68.62 182 THR A N 1
ATOM 1441 C CA . THR A 1 182 ? 9.479 19.533 -30.365 1.00 68.62 182 THR A CA 1
ATOM 1442 C C . THR A 1 182 ? 8.930 18.392 -29.515 1.00 68.62 182 THR A C 1
ATOM 1444 O O . THR A 1 182 ? 9.623 17.427 -29.193 1.00 68.62 182 THR A O 1
ATOM 1447 N N . ASN A 1 183 ? 7.658 18.513 -29.132 1.00 56.41 183 ASN A N 1
ATOM 1448 C CA . ASN A 1 183 ? 6.928 17.481 -28.408 1.00 56.41 183 ASN A CA 1
ATOM 1449 C C . ASN A 1 183 ? 6.623 16.313 -29.376 1.00 56.41 183 ASN A C 1
ATOM 1451 O O . ASN A 1 183 ? 5.830 16.514 -30.296 1.00 56.41 183 ASN A O 1
ATOM 1455 N N . PRO A 1 184 ? 7.177 15.096 -29.198 1.00 60.47 184 PRO A N 1
ATOM 1456 C CA . PRO A 1 184 ? 7.001 13.992 -30.152 1.00 60.47 184 PRO A CA 1
ATOM 1457 C C . PRO A 1 184 ? 5.587 13.380 -30.162 1.00 60.47 184 PRO A C 1
ATOM 1459 O O . PRO A 1 184 ? 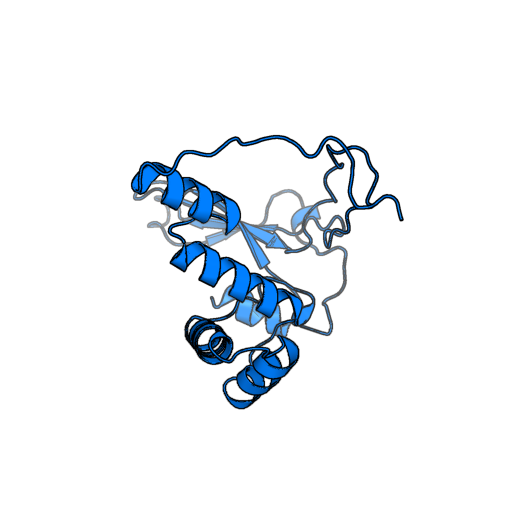5.357 12.359 -30.803 1.00 60.47 184 PRO A O 1
ATOM 1462 N N . THR A 1 185 ? 4.642 13.969 -29.423 1.00 52.34 185 THR A N 1
ATOM 1463 C CA . THR A 1 185 ? 3.237 13.532 -29.351 1.00 52.34 185 THR A CA 1
ATOM 1464 C C . THR A 1 185 ? 2.282 14.399 -30.173 1.00 52.34 185 THR A C 1
ATOM 1466 O O . THR A 1 185 ? 1.073 14.268 -30.031 1.00 52.34 185 THR A O 1
ATOM 1469 N N . ALA A 1 186 ? 2.804 15.269 -31.043 1.00 45.56 186 ALA A N 1
ATOM 1470 C CA . ALA A 1 186 ? 2.015 15.888 -32.103 1.00 45.56 186 ALA A CA 1
ATOM 1471 C C . ALA A 1 186 ? 1.907 14.922 -33.299 1.00 45.56 186 ALA A C 1
ATOM 1473 O O . ALA A 1 186 ? 2.599 15.084 -34.301 1.00 45.56 186 ALA A O 1
ATOM 1474 N N . TRP A 1 187 ? 1.084 13.888 -33.148 1.00 42.12 187 TRP A N 1
ATOM 1475 C CA . TRP A 1 187 ? 0.500 13.104 -34.236 1.00 42.12 187 TRP A CA 1
ATOM 1476 C C . TRP A 1 187 ? -0.930 12.732 -33.852 1.00 42.12 187 TRP A C 1
ATOM 1478 O O . TRP A 1 187 ? -1.157 12.409 -32.662 1.00 42.12 187 TRP A O 1
#

Secondary structure (DSSP, 8-state):
-HHHHHHHHTT--EEEEEEE--TTS-EEEEEEETTBSPPPPP-S-SSS--------B--EEEEEE-GGGTT-EEEEE-SSGGGSS-SSPPPS-GGG-TTTT---HHHHHHHHHHTTSTT--HHHHHHHHHHH-TT----HHHHHHHHHHHHHHHTTT--HHHHHHHHHHHTT--------SS-TT--

Foldseek 3Di:
DVVQVVQLVQQWGKDWDDWDDDVLAKTKIKIFTLLDADDDDDPDPPPDDDDDSRDRQQAMWMWMQHVVVVRDTDIGDDPDCSRHDGPDHGDPHSLSHVVLQDQDPVLLVLLVVVVVDPPDALVVSVVVSCVVPVSHHHDSVVSVVSVQVVVCVVLVNDHPVVSVVVVCVVVVNDDDDDDDPDDPPPD

Sequence (187 aa):
AEVNSFAKADGFGIIKANGVIRPGQRSRYVFQCDRYGTQRPGRGAGIRKRKSRKSGCQWKIVAEALPENGSQWTLRHFPNTKHHQHNHKPSADAAAHPVHRRLTSPVKAIVQSSSRRVGIRARDIGGIVRDHFPDSVYTQRDIYNARARINREHLGGYCSTAALIKLFDDKGIPYVAEWARTNPTAW

pLDDT: mean 90.04, std 8.58, range [42.12, 96.62]

Mean predicted aligned error: 7.33 Å

Organism: Photinus pyralis (NCBI:txid7054)

Solvent-accessible surface area (backbone atoms only — not comparable to full-atom values): 11220 Å² total; per-residue (Å²): 114,64,73,46,54,55,25,46,77,66,22,46,42,66,36,80,75,51,73,46,83,38,88,91,39,70,20,40,37,31,40,27,39,68,31,45,36,64,68,75,83,80,91,64,94,66,88,66,86,82,86,65,79,36,75,54,22,53,24,36,40,34,38,37,19,34,53,91,62,76,52,46,80,43,81,42,78,57,91,56,66,66,23,77,44,71,83,64,79,63,43,94,49,53,67,80,28,70,77,63,32,58,76,50,72,70,56,47,49,52,52,56,61,55,64,69,46,84,89,68,49,52,67,56,52,47,50,55,46,41,76,79,38,72,88,65,44,66,53,59,67,53,50,50,52,48,50,55,48,53,53,19,59,76,42,78,69,29,54,74,67,56,39,50,51,50,50,28,63,78,67,69,51,88,80,82,93,72,80,75,94,62,73,93,75,83,121

Nearest PDB structures (foldseek):
  8pc0-assembly1_A  TM=3.570E-01  e=1.450E+00  Mycoplasmoides genitalium G37
  8pbz-assembly1_D  TM=3.570E-01  e=1.450E+00  Mycoplasmoides genitalium G37
  7q05-assembly1_E  TM=2.160E-01  e=1.848E+00  Comamonas sp.

Radius of gyration: 22.26 Å; Cα contacts (8 Å, |Δi|>4): 245; chains: 1; bounding box: 54×43×68 Å

InterPro domains:
  IPR052579 Zinc finger SWIM domain-containing protein [PTHR31569] (21-174)